Protein AF-A0A2G9QKX5-F1 (afdb_monomer_lite)

Secondary structure (DSSP, 8-state):
-HHHHHHHHHHHHHHHHHHHHHHHHHHHHSS---------EEEEEEE-SBTTSPPEEES--EEETTEEEETTEETT-EEEE-TT-BBP-TTT-GGGGG-EEEEETTEEEEE-TTS--EEEESS--TTS-EEEEEETTEEEEEEE--HHHHHHHHHHHT-SS--EEEE----PPP-EEEHHHHHHHHHT-SS---HHHH--SEEEESS-TTGGGG------

Sequence (220 aa):
METLSKHRTLLIGLAGLGAAVAVTWLFMSKRKKMHVRKVGKISQLFLYPVKSCKGIPLQEAECRDYGLKYGELSDRHWLVVKEDKVHVTARQEPSMVLITVTCDKGYLTLSAPGMDKLDIPLKLPTRNSIFTCKVHGNEVMGRDCGDEASRWITKFLKNVQMYRLVAYPDLSPLLLLSDASLEDLNSKLENKVSIRNFRPNIVVSGCEPFAEMYSDHGGS

pLDDT: mean 86.14, std 14.38, range [32.97, 98.38]

Structure (mmCIF, N/CA/C/O backbone):
data_AF-A0A2G9QKX5-F1
#
_entry.id   AF-A0A2G9QKX5-F1
#
loop_
_atom_site.group_PDB
_atom_site.id
_atom_site.type_symbol
_atom_site.label_atom_id
_atom_site.label_alt_id
_atom_site.label_comp_id
_atom_site.label_asym_id
_atom_site.label_entity_id
_atom_site.label_seq_id
_atom_site.pdbx_PDB_ins_code
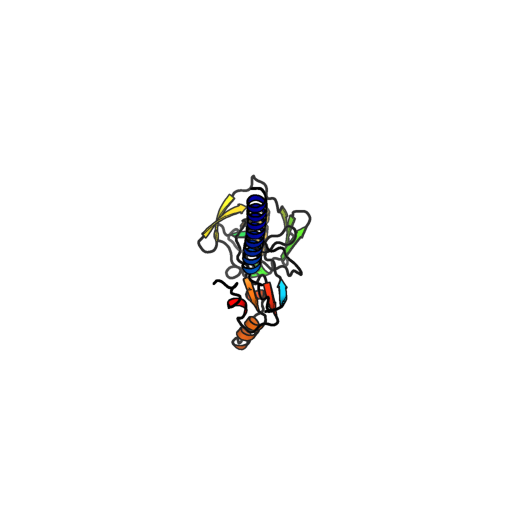_atom_site.Cartn_x
_atom_site.Cartn_y
_atom_site.Cartn_z
_atom_site.occupancy
_atom_site.B_iso_or_equiv
_atom_site.auth_seq_id
_atom_site.auth_comp_id
_atom_site.auth_asym_id
_atom_site.auth_atom_id
_atom_site.pdbx_PDB_model_num
ATOM 1 N N . MET A 1 1 ? -0.974 38.306 -74.904 1.00 54.25 1 MET A N 1
ATOM 2 C CA . MET A 1 1 ? -1.137 38.461 -73.436 1.00 54.25 1 MET A CA 1
ATOM 3 C C . MET A 1 1 ? -1.490 37.156 -72.705 1.00 54.25 1 MET A C 1
ATOM 5 O O . MET A 1 1 ? -1.259 37.091 -71.507 1.00 54.25 1 MET A O 1
ATOM 9 N N . GLU A 1 2 ? -1.967 36.098 -73.377 1.00 55.38 2 GLU A N 1
ATOM 10 C CA . GLU A 1 2 ? -2.344 34.819 -72.732 1.00 55.38 2 GLU A CA 1
ATOM 11 C C . GLU A 1 2 ? -1.178 33.941 -72.235 1.00 55.38 2 GLU A C 1
ATOM 13 O O . GLU A 1 2 ? -1.300 33.265 -71.213 1.00 55.38 2 GLU A O 1
ATOM 18 N N . THR A 1 3 ? -0.035 33.937 -72.923 1.00 55.19 3 THR A N 1
ATOM 19 C CA . THR A 1 3 ? 1.103 33.050 -72.606 1.00 55.19 3 THR A CA 1
ATOM 20 C C . THR A 1 3 ? 1.786 33.406 -71.281 1.00 55.19 3 THR A C 1
ATOM 22 O O . THR A 1 3 ? 2.113 32.523 -70.491 1.00 55.19 3 THR A O 1
ATOM 25 N N . LEU A 1 4 ? 1.905 34.701 -70.973 1.00 54.59 4 LEU A N 1
ATOM 26 C CA . LEU A 1 4 ? 2.433 35.211 -69.699 1.00 54.59 4 LEU A CA 1
ATOM 27 C C . LEU A 1 4 ? 1.533 34.878 -68.496 1.00 54.59 4 LEU A C 1
ATOM 29 O O . LEU A 1 4 ? 2.041 34.668 -67.397 1.00 54.59 4 LEU A O 1
ATOM 33 N N . SER A 1 5 ? 0.212 34.794 -68.690 1.00 56.03 5 SER A N 1
ATOM 34 C CA . SER A 1 5 ? -0.733 34.408 -67.632 1.00 56.03 5 SER A CA 1
ATOM 35 C C . SER A 1 5 ? -0.605 32.922 -67.288 1.00 56.03 5 SER A C 1
ATOM 37 O O . SER A 1 5 ? -0.453 32.582 -66.116 1.00 56.03 5 SER A O 1
ATOM 39 N N . LYS A 1 6 ? -0.536 32.043 -68.299 1.00 56.69 6 LYS A N 1
ATOM 40 C CA . LYS A 1 6 ? -0.369 30.592 -68.102 1.00 56.69 6 LYS A CA 1
ATOM 41 C C . LYS A 1 6 ? 0.943 30.249 -67.387 1.00 56.69 6 LYS A C 1
ATOM 43 O O . LYS A 1 6 ? 0.924 29.439 -66.464 1.00 56.69 6 LYS A O 1
ATOM 48 N N . HIS A 1 7 ? 2.052 30.912 -67.729 1.00 58.72 7 HIS A N 1
ATOM 49 C CA . HIS A 1 7 ? 3.330 30.718 -67.031 1.00 58.72 7 HIS A CA 1
ATOM 50 C C . HIS A 1 7 ? 3.295 31.176 -65.566 1.00 58.72 7 HIS A C 1
ATOM 52 O O . HIS A 1 7 ? 3.850 30.490 -64.712 1.00 58.72 7 HIS A O 1
ATOM 58 N N . ARG A 1 8 ? 2.612 32.285 -65.244 1.00 51.88 8 ARG A N 1
ATOM 59 C CA . ARG A 1 8 ? 2.466 32.753 -63.853 1.00 51.88 8 ARG A CA 1
ATOM 60 C C . ARG A 1 8 ? 1.598 31.809 -63.023 1.00 51.88 8 ARG A C 1
ATOM 62 O O . ARG A 1 8 ? 1.975 31.496 -61.900 1.00 51.88 8 ARG A O 1
ATOM 69 N N . THR A 1 9 ? 0.500 31.296 -63.577 1.00 55.06 9 THR A N 1
ATOM 70 C CA . THR A 1 9 ? -0.352 30.311 -62.889 1.00 55.06 9 THR A CA 1
ATOM 71 C C . THR A 1 9 ? 0.383 28.986 -62.664 1.00 55.06 9 THR A C 1
ATOM 73 O O . THR A 1 9 ? 0.301 28.420 -61.576 1.00 55.06 9 THR A O 1
ATOM 76 N N . LEU A 1 10 ? 1.168 28.526 -63.647 1.00 56.12 10 LEU A N 1
ATOM 77 C CA . LEU A 1 10 ? 2.001 27.325 -63.518 1.00 56.12 10 LEU A CA 1
ATOM 78 C C . LEU A 1 10 ? 3.094 27.498 -62.444 1.00 56.12 10 LEU A C 1
ATOM 80 O O . LEU A 1 10 ? 3.313 26.602 -61.633 1.00 56.12 10 LEU A O 1
ATOM 84 N N . LEU A 1 11 ? 3.742 28.669 -62.403 1.00 56.47 11 LEU A N 1
ATOM 85 C CA . LEU A 1 11 ? 4.767 29.010 -61.408 1.00 56.47 11 LEU A CA 1
ATOM 86 C C . LEU A 1 11 ? 4.197 29.105 -59.985 1.00 56.47 11 LEU A C 1
ATOM 88 O O . LEU A 1 11 ? 4.820 28.608 -59.050 1.00 56.47 11 LEU A O 1
ATOM 92 N N . ILE A 1 12 ? 3.005 29.687 -59.813 1.00 59.19 12 ILE A N 1
ATOM 93 C CA . ILE A 1 12 ? 2.318 29.755 -58.511 1.00 59.19 12 ILE A CA 1
ATOM 94 C C . ILE A 1 12 ? 1.920 28.348 -58.034 1.00 59.19 12 ILE A C 1
ATOM 96 O O . ILE A 1 12 ? 2.108 28.026 -56.861 1.00 59.19 12 ILE A O 1
ATOM 100 N N . GLY A 1 13 ? 1.439 27.486 -58.938 1.00 59.81 13 GLY A N 1
ATOM 101 C CA . GLY A 1 13 ? 1.124 26.088 -58.626 1.00 59.81 13 GLY A CA 1
ATOM 102 C C . GLY A 1 13 ? 2.349 25.281 -58.175 1.00 59.81 13 GLY A C 1
ATOM 103 O O . GLY A 1 13 ? 2.282 24.566 -57.176 1.00 59.81 13 GLY A O 1
ATOM 104 N N . LEU A 1 14 ? 3.490 25.450 -58.854 1.00 61.91 14 LEU A N 1
ATOM 105 C CA . LEU A 1 14 ? 4.762 24.812 -58.487 1.00 61.91 14 LEU A CA 1
ATOM 106 C C . LEU A 1 14 ? 5.310 25.319 -57.143 1.00 61.91 14 LEU A C 1
ATOM 108 O O . LEU A 1 14 ? 5.771 24.517 -56.329 1.00 61.91 14 LEU A O 1
ATOM 112 N N . ALA A 1 15 ? 5.215 26.625 -56.876 1.00 66.56 15 ALA A N 1
ATOM 113 C CA . ALA A 1 15 ? 5.628 27.213 -55.601 1.00 66.56 15 ALA A CA 1
ATOM 114 C C . ALA A 1 15 ? 4.767 26.719 -54.422 1.00 66.56 15 ALA A C 1
ATOM 116 O O . ALA A 1 15 ? 5.302 26.395 -53.360 1.00 66.56 15 ALA A O 1
ATOM 117 N N . GLY A 1 16 ? 3.448 26.594 -54.616 1.00 68.88 16 GLY A N 1
ATOM 118 C CA . GLY A 1 16 ? 2.529 26.042 -53.614 1.00 68.88 16 GLY A CA 1
ATOM 119 C C . GLY A 1 16 ? 2.812 24.572 -53.283 1.00 68.88 16 GLY A C 1
ATOM 120 O O . GLY A 1 16 ? 2.800 24.191 -52.111 1.00 68.88 16 GLY A O 1
ATOM 121 N N . LEU A 1 17 ? 3.148 23.760 -54.292 1.00 72.12 17 LEU A N 1
ATOM 122 C CA . LEU A 1 17 ? 3.523 22.356 -54.097 1.00 72.12 17 LEU A CA 1
ATOM 123 C C . LEU A 1 17 ? 4.843 22.225 -53.320 1.00 72.12 17 LEU A C 1
ATOM 125 O O . LEU A 1 17 ? 4.937 21.428 -52.388 1.00 72.12 17 LEU A O 1
ATOM 129 N N . GLY A 1 18 ? 5.843 23.046 -53.661 1.00 75.56 18 GLY A N 1
ATOM 130 C CA . GLY A 1 18 ? 7.131 23.083 -52.964 1.00 75.56 18 GLY A CA 1
ATOM 131 C C . GLY A 1 18 ? 6.994 23.472 -51.490 1.00 75.56 18 GLY A C 1
ATOM 132 O O . GLY A 1 18 ? 7.591 22.829 -50.627 1.00 75.56 18 GLY A O 1
ATOM 133 N N . ALA A 1 19 ? 6.151 24.463 -51.183 1.00 77.50 19 ALA A N 1
ATOM 134 C CA . ALA A 1 19 ? 5.864 24.869 -49.808 1.00 77.50 19 ALA A CA 1
ATOM 135 C C . ALA A 1 19 ? 5.149 23.762 -49.015 1.00 77.50 19 ALA A C 1
ATOM 137 O O . ALA A 1 19 ? 5.537 23.478 -47.882 1.00 77.50 19 ALA A O 1
ATOM 138 N N . ALA A 1 20 ? 4.158 23.088 -49.608 1.00 79.69 20 ALA A N 1
ATOM 139 C CA . ALA A 1 20 ? 3.470 21.973 -48.962 1.00 79.69 20 ALA A CA 1
ATOM 140 C C . ALA A 1 20 ? 4.431 20.810 -48.667 1.00 79.69 20 ALA A C 1
ATOM 142 O O . ALA A 1 20 ? 4.454 20.303 -47.546 1.00 79.69 20 ALA A O 1
ATOM 143 N N . VAL A 1 21 ? 5.287 20.430 -49.621 1.00 82.31 21 VAL A N 1
ATOM 144 C CA . VAL A 1 21 ? 6.306 19.384 -49.422 1.00 82.31 21 VAL A CA 1
ATOM 145 C C . VAL A 1 21 ? 7.299 19.783 -48.331 1.00 82.31 21 VAL A C 1
ATOM 147 O O . VAL A 1 21 ? 7.589 18.967 -47.460 1.00 82.31 21 VAL A O 1
ATOM 150 N N . ALA A 1 22 ? 7.766 21.034 -48.312 1.00 82.50 22 ALA A N 1
ATOM 151 C CA . ALA A 1 22 ? 8.684 21.528 -47.288 1.00 82.50 22 ALA A CA 1
ATOM 152 C C . ALA A 1 22 ? 8.049 21.535 -45.889 1.00 82.50 22 ALA A C 1
ATOM 154 O O . ALA A 1 22 ? 8.675 21.085 -44.932 1.00 82.50 22 ALA A O 1
ATOM 155 N N . VAL A 1 23 ? 6.794 21.979 -45.760 1.00 81.75 23 VAL A N 1
ATOM 156 C CA . VAL A 1 23 ? 6.050 21.958 -44.490 1.00 81.75 23 VAL A CA 1
ATOM 157 C C . VAL A 1 23 ? 5.816 20.525 -44.023 1.00 81.75 23 VAL A C 1
ATOM 159 O O . VAL A 1 23 ? 6.034 20.233 -42.850 1.00 81.75 23 VAL A O 1
ATOM 162 N N . THR A 1 24 ? 5.441 19.614 -44.925 1.00 76.75 24 THR A N 1
ATOM 163 C CA . THR A 1 24 ? 5.222 18.196 -44.597 1.00 76.75 24 THR A CA 1
ATOM 164 C C . THR A 1 24 ? 6.531 17.519 -44.198 1.00 76.75 24 THR A C 1
ATOM 166 O O . THR A 1 24 ? 6.569 16.805 -43.201 1.00 76.75 24 THR A O 1
ATOM 169 N N . TRP A 1 25 ? 7.628 17.798 -44.909 1.00 78.12 25 TRP A N 1
ATOM 170 C CA . TRP A 1 25 ? 8.966 17.313 -44.571 1.00 78.12 25 TRP A CA 1
ATOM 171 C C . TRP A 1 25 ? 9.449 17.870 -43.233 1.00 78.12 25 TRP A C 1
ATOM 173 O O . TRP A 1 25 ? 9.968 17.105 -42.434 1.00 78.12 25 TRP A O 1
ATOM 183 N N . LEU A 1 26 ? 9.213 19.150 -42.930 1.00 74.88 26 LEU A N 1
ATOM 184 C CA . LEU A 1 26 ? 9.501 19.744 -41.619 1.00 74.88 26 LEU A CA 1
ATOM 185 C C . LEU A 1 26 ? 8.639 19.133 -40.505 1.00 74.88 26 LEU A C 1
ATOM 187 O O . LEU A 1 26 ? 9.139 18.884 -39.411 1.00 74.88 26 LEU A O 1
ATOM 191 N N . PHE A 1 27 ? 7.360 18.850 -40.765 1.00 67.44 27 PHE A N 1
ATOM 192 C CA . PHE A 1 27 ? 6.473 18.177 -39.809 1.00 67.44 27 PHE A CA 1
ATOM 193 C C . PHE A 1 27 ? 6.885 16.720 -39.569 1.00 67.44 27 PHE A C 1
ATOM 195 O O . PHE A 1 27 ? 6.834 16.236 -38.438 1.00 67.44 27 PHE A O 1
ATOM 202 N N . MET A 1 28 ? 7.319 16.018 -40.618 1.00 64.38 28 MET A N 1
ATOM 203 C CA . MET A 1 28 ? 7.801 14.640 -40.539 1.00 64.38 28 MET A CA 1
ATOM 204 C C . MET A 1 28 ? 9.220 14.549 -39.966 1.00 64.38 28 MET A C 1
ATOM 206 O O . MET A 1 28 ? 9.504 13.598 -39.247 1.00 64.38 28 MET A O 1
ATOM 210 N N . SER A 1 29 ? 10.093 15.530 -40.212 1.00 58.69 29 SER A N 1
ATOM 211 C CA . SER A 1 29 ? 11.465 15.571 -39.684 1.00 58.69 29 SER A CA 1
ATOM 212 C C . SER A 1 29 ? 11.516 16.030 -38.227 1.00 58.69 29 SER A C 1
ATOM 214 O O . SER A 1 29 ? 12.366 15.565 -37.470 1.00 58.69 29 SER A O 1
ATOM 216 N N . LYS A 1 30 ? 10.549 16.852 -37.789 1.00 57.66 30 LYS A N 1
ATOM 217 C CA . LYS A 1 30 ? 10.325 17.156 -36.366 1.00 57.66 30 LYS A CA 1
ATOM 218 C C . LYS A 1 30 ? 9.761 15.982 -35.569 1.00 57.66 30 LYS A C 1
ATOM 220 O O . LYS A 1 30 ? 9.856 15.998 -34.343 1.00 57.66 30 LYS A O 1
ATOM 225 N N . ARG A 1 31 ? 9.235 14.934 -36.214 1.00 56.03 31 ARG A N 1
ATOM 226 C CA . ARG A 1 31 ? 9.005 13.652 -35.535 1.00 56.03 31 ARG A CA 1
ATOM 227 C C . ARG A 1 31 ? 10.358 12.964 -35.356 1.00 56.03 31 ARG A C 1
ATOM 229 O O . ARG A 1 31 ? 10.710 12.073 -36.126 1.00 56.03 31 ARG A O 1
ATOM 236 N N . LYS A 1 32 ? 11.123 13.391 -34.337 1.00 55.94 32 LYS A N 1
ATOM 237 C CA . LYS A 1 32 ? 12.286 12.653 -33.814 1.00 55.94 32 LYS A CA 1
ATOM 238 C C . LYS A 1 32 ? 11.868 11.182 -33.736 1.00 55.94 32 LYS A C 1
ATOM 240 O O . LYS A 1 32 ? 10.970 10.840 -32.966 1.00 55.94 32 LYS A O 1
ATOM 245 N N . LYS A 1 33 ? 12.478 10.314 -34.551 1.00 53.38 33 LYS A N 1
ATOM 246 C CA . LYS A 1 33 ? 12.351 8.865 -34.372 1.00 53.38 33 LYS A CA 1
ATOM 247 C C . LYS A 1 33 ? 12.886 8.570 -32.979 1.00 53.38 33 LYS A C 1
ATOM 249 O O . LYS A 1 33 ? 14.102 8.585 -32.780 1.00 53.38 33 LYS A O 1
ATOM 254 N N . MET A 1 34 ? 11.981 8.357 -32.026 1.00 59.62 34 MET A N 1
ATOM 255 C CA . MET A 1 34 ? 12.359 7.884 -30.705 1.00 59.62 34 MET A CA 1
ATOM 256 C C . MET A 1 34 ? 13.050 6.543 -30.913 1.00 59.62 34 MET A C 1
ATOM 258 O O . MET A 1 34 ? 12.424 5.567 -31.325 1.00 59.62 34 MET A O 1
ATOM 262 N N . HIS A 1 35 ? 14.367 6.522 -30.729 1.00 66.00 35 HIS A N 1
ATOM 263 C CA . HIS A 1 35 ? 15.126 5.286 -30.747 1.00 66.00 35 HIS A CA 1
ATOM 264 C C . HIS A 1 35 ? 14.790 4.550 -29.456 1.00 66.00 35 HIS A C 1
ATOM 266 O O . HIS A 1 35 ? 15.340 4.841 -28.398 1.00 66.00 35 HIS A O 1
ATOM 272 N N . VAL A 1 36 ? 13.828 3.634 -29.537 1.00 78.50 36 VAL A N 1
ATOM 273 C CA . VAL A 1 36 ? 13.441 2.804 -28.400 1.00 78.50 36 VAL A CA 1
ATOM 274 C C . VAL A 1 36 ? 14.485 1.705 -28.254 1.00 78.50 36 VAL A C 1
ATOM 276 O O . VAL A 1 36 ? 14.556 0.784 -29.067 1.00 78.50 36 VAL A O 1
ATOM 279 N N . ARG A 1 37 ? 15.314 1.804 -27.216 1.00 83.38 37 ARG A N 1
ATOM 280 C CA . ARG A 1 37 ? 16.195 0.719 -26.785 1.00 83.38 37 ARG A CA 1
ATOM 281 C C . ARG A 1 37 ? 15.492 -0.048 -25.676 1.00 83.38 37 ARG A C 1
ATOM 283 O O . ARG A 1 37 ? 15.022 0.547 -24.712 1.00 83.38 37 ARG A O 1
ATOM 290 N N . LYS A 1 38 ? 15.433 -1.375 -25.786 1.00 84.00 38 LYS A N 1
ATOM 291 C CA . LYS A 1 38 ? 14.973 -2.213 -24.676 1.00 84.00 38 LYS A CA 1
ATOM 292 C C . LYS A 1 38 ? 15.985 -2.106 -23.530 1.00 84.00 38 LYS A C 1
ATOM 294 O O . LYS A 1 38 ? 17.139 -2.481 -23.713 1.00 84.00 38 LYS A O 1
ATOM 299 N N . VAL A 1 39 ? 15.538 -1.596 -22.383 1.00 86.19 39 VAL A N 1
ATOM 300 C CA . VAL A 1 39 ? 16.371 -1.389 -21.180 1.00 86.19 39 VAL A CA 1
ATOM 301 C C . VAL A 1 39 ? 16.078 -2.381 -20.053 1.00 86.19 39 VAL A C 1
ATOM 303 O O . VAL A 1 39 ? 16.804 -2.408 -19.074 1.00 86.19 39 VAL A O 1
ATOM 306 N N . GLY A 1 40 ? 15.039 -3.207 -20.189 1.00 89.00 40 GLY A N 1
ATOM 307 C CA . GLY A 1 40 ? 14.674 -4.220 -19.203 1.00 89.00 40 GLY A CA 1
ATOM 308 C C . GLY A 1 40 ? 13.317 -4.852 -19.506 1.00 89.00 40 GLY A C 1
ATOM 309 O O . GLY A 1 40 ? 12.735 -4.642 -20.578 1.00 89.00 40 GLY A O 1
ATOM 310 N N . LYS A 1 41 ? 12.811 -5.644 -18.563 1.00 92.44 41 LYS A N 1
ATOM 311 C CA . LYS A 1 41 ? 11.459 -6.216 -18.572 1.00 92.44 41 LYS A CA 1
ATOM 312 C C . LYS A 1 41 ? 10.868 -6.131 -17.169 1.00 92.44 41 LYS A C 1
ATOM 314 O O . LYS A 1 41 ? 11.538 -6.507 -16.212 1.00 92.44 41 LYS A O 1
ATOM 319 N N . ILE A 1 42 ? 9.610 -5.704 -17.057 1.00 94.38 42 ILE A N 1
ATOM 320 C CA . ILE A 1 42 ? 8.867 -5.765 -15.791 1.00 94.38 42 ILE A CA 1
ATOM 321 C C . ILE A 1 42 ? 8.834 -7.224 -15.312 1.00 94.38 42 ILE A C 1
ATOM 323 O O . ILE A 1 42 ? 8.362 -8.103 -16.037 1.00 94.38 42 ILE A O 1
ATOM 327 N N . SER A 1 43 ? 9.374 -7.476 -14.121 1.00 94.69 43 SER A N 1
ATOM 328 C CA . SER A 1 43 ? 9.385 -8.788 -13.472 1.00 94.69 43 SER A CA 1
ATOM 329 C C . SER A 1 43 ? 8.263 -8.923 -12.448 1.00 94.69 43 SER A C 1
ATOM 331 O O . SER A 1 43 ? 7.678 -9.998 -12.335 1.00 94.69 43 SER A O 1
ATOM 333 N N . GLN A 1 44 ? 7.930 -7.850 -11.721 1.00 96.50 44 GLN A N 1
ATOM 334 C CA . GLN A 1 44 ? 6.872 -7.856 -10.706 1.00 96.50 44 GLN A CA 1
ATOM 335 C C . GLN A 1 44 ? 6.139 -6.512 -10.662 1.00 96.50 44 GLN A C 1
ATOM 337 O O . GLN A 1 44 ? 6.735 -5.455 -10.878 1.00 96.50 44 GLN A O 1
ATOM 342 N N . LEU A 1 45 ? 4.848 -6.560 -10.332 1.00 96.69 45 LEU A N 1
ATOM 343 C CA . LEU A 1 45 ? 4.018 -5.390 -10.061 1.00 96.69 45 LEU A CA 1
ATOM 344 C C . LEU A 1 45 ? 3.371 -5.525 -8.687 1.00 96.69 45 LEU A C 1
ATOM 346 O O . LEU A 1 45 ? 2.911 -6.607 -8.313 1.00 96.69 45 LEU A O 1
ATOM 350 N N . PHE A 1 46 ? 3.303 -4.419 -7.952 1.00 96.81 46 PHE A N 1
ATOM 351 C CA . PHE A 1 46 ? 2.651 -4.368 -6.651 1.00 96.81 46 PHE A CA 1
ATOM 352 C C . PHE A 1 46 ? 1.759 -3.140 -6.502 1.00 96.81 46 PHE A C 1
ATOM 354 O O . PHE A 1 46 ? 2.142 -2.011 -6.822 1.00 96.81 46 PHE A O 1
ATOM 361 N N . LEU A 1 47 ? 0.591 -3.375 -5.913 1.00 95.62 47 LEU A N 1
ATOM 362 C CA . LEU A 1 47 ? -0.327 -2.338 -5.463 1.00 95.62 47 LEU A CA 1
ATOM 363 C C . LEU A 1 47 ? -0.389 -2.322 -3.938 1.00 95.62 47 LEU A C 1
ATOM 365 O O . LEU A 1 47 ? -0.463 -3.372 -3.298 1.00 95.62 47 LEU A O 1
ATOM 369 N N . TYR A 1 48 ? -0.410 -1.134 -3.345 1.00 95.12 48 TYR A N 1
ATOM 370 C CA . TYR A 1 48 ? -0.515 -0.945 -1.903 1.00 95.12 48 TYR A CA 1
ATOM 371 C C . TYR A 1 48 ? -1.693 -0.031 -1.579 1.00 95.12 48 TYR A C 1
ATOM 373 O O . TYR A 1 48 ? -1.466 1.134 -1.255 1.00 95.12 48 TYR A O 1
ATOM 381 N N . PRO A 1 49 ? -2.941 -0.531 -1.630 1.00 94.75 49 PRO A N 1
ATOM 382 C CA . PRO A 1 49 ? -4.123 0.296 -1.404 1.00 94.75 49 PRO A CA 1
ATOM 383 C C . PRO A 1 49 ? -4.044 1.060 -0.076 1.00 94.75 49 PRO A C 1
ATOM 385 O O . PRO A 1 49 ? -4.145 2.284 -0.039 1.00 94.75 49 PRO A O 1
ATOM 388 N N . VAL A 1 50 ? -3.772 0.347 1.018 1.00 95.00 50 VAL A N 1
ATOM 389 C CA . VAL A 1 50 ? -3.602 0.949 2.343 1.00 95.00 50 VAL A CA 1
ATOM 390 C C . VAL A 1 50 ? -2.115 1.179 2.610 1.00 95.00 50 VAL A C 1
ATOM 392 O O . VAL A 1 50 ? -1.303 0.244 2.555 1.00 95.00 50 VAL A O 1
ATOM 395 N N . LYS A 1 51 ? -1.738 2.426 2.913 1.00 91.88 51 LYS A N 1
ATOM 396 C CA . LYS A 1 51 ? -0.358 2.800 3.242 1.00 91.88 51 LYS A CA 1
ATOM 397 C C . LYS A 1 51 ? 0.150 1.939 4.400 1.00 91.88 51 LYS A C 1
ATOM 399 O O . LYS A 1 51 ? -0.547 1.718 5.383 1.00 91.88 51 LYS A O 1
ATOM 404 N N . SER A 1 52 ? 1.379 1.443 4.260 1.00 91.81 52 SER A N 1
ATOM 405 C CA . SER A 1 52 ? 2.051 0.570 5.238 1.00 91.81 52 SER A CA 1
ATOM 406 C C . SER A 1 52 ? 1.460 -0.836 5.445 1.00 91.81 52 SER A C 1
ATOM 408 O O . SER A 1 52 ? 2.093 -1.634 6.130 1.00 91.81 52 SER A O 1
ATOM 410 N N . CYS A 1 53 ? 0.367 -1.210 4.770 1.00 95.06 53 CYS A N 1
ATOM 411 C CA . CYS A 1 53 ? -0.169 -2.581 4.789 1.00 95.06 53 CYS A CA 1
ATOM 412 C C . CYS A 1 53 ? 0.461 -3.489 3.721 1.00 95.06 53 CYS A C 1
ATOM 414 O O . CYS A 1 53 ? 1.318 -3.049 2.946 1.00 95.06 53 CYS A O 1
ATOM 416 N N . LYS A 1 54 ? 0.078 -4.770 3.666 1.00 96.25 54 LYS A N 1
ATOM 417 C CA . LYS A 1 54 ? 0.633 -5.739 2.707 1.00 96.25 54 LYS A CA 1
ATOM 418 C C . LYS A 1 54 ? 0.368 -5.322 1.255 1.00 96.25 54 LYS A C 1
ATOM 420 O O . LYS A 1 54 ? -0.710 -4.837 0.930 1.00 96.25 54 LYS A O 1
ATOM 425 N N . GLY A 1 55 ? 1.357 -5.533 0.387 1.00 95.50 55 GLY A N 1
ATOM 426 C CA . GLY A 1 55 ? 1.200 -5.330 -1.055 1.00 95.50 55 GLY A CA 1
ATOM 427 C C . GLY A 1 55 ? 0.446 -6.469 -1.728 1.00 95.50 55 GLY A C 1
ATOM 428 O O . GLY A 1 55 ? 0.590 -7.630 -1.33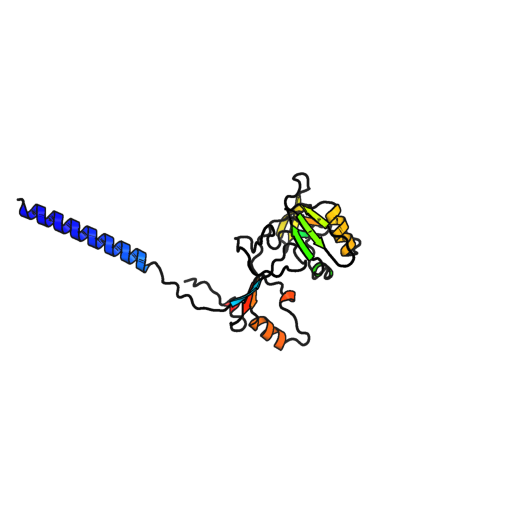5 1.00 95.50 55 GLY A O 1
ATOM 429 N N . ILE A 1 56 ? -0.312 -6.125 -2.763 1.00 96.50 56 ILE A N 1
ATOM 430 C CA . ILE A 1 56 ? -1.011 -7.053 -3.646 1.00 96.50 56 ILE A CA 1
ATOM 431 C C . ILE A 1 56 ? -0.123 -7.265 -4.878 1.00 96.50 56 ILE A C 1
ATOM 433 O O . ILE A 1 56 ? 0.136 -6.290 -5.584 1.00 96.50 56 ILE A O 1
ATOM 437 N N . PRO A 1 57 ? 0.379 -8.486 -5.137 1.00 96.62 57 PRO A N 1
ATOM 438 C CA . PRO A 1 57 ? 1.086 -8.776 -6.377 1.00 96.62 57 PRO A CA 1
ATOM 439 C C . PRO A 1 57 ? 0.104 -8.749 -7.554 1.00 96.62 57 PRO A C 1
ATOM 441 O O . PRO A 1 57 ? -0.975 -9.335 -7.470 1.00 96.62 57 PRO A O 1
ATOM 444 N N . LEU A 1 58 ? 0.489 -8.093 -8.644 1.00 96.56 58 LEU A N 1
ATOM 445 C CA . LEU A 1 58 ? -0.323 -7.938 -9.848 1.00 96.56 58 LEU A CA 1
ATOM 446 C C . LEU A 1 58 ? 0.399 -8.490 -11.082 1.00 96.56 58 LEU A C 1
ATOM 448 O O . LEU A 1 58 ? 1.626 -8.558 -11.119 1.00 96.56 58 LEU A O 1
ATOM 452 N N . GLN A 1 59 ? -0.381 -8.866 -12.096 1.00 95.88 59 GLN A N 1
ATOM 453 C CA . GLN A 1 59 ? 0.125 -9.187 -13.439 1.00 95.88 59 GLN A CA 1
ATOM 454 C C . GLN A 1 59 ? 0.015 -7.989 -14.389 1.00 95.88 59 GLN A C 1
ATOM 456 O O . GLN A 1 59 ? 0.798 -7.856 -15.324 1.00 95.88 59 GLN A O 1
ATOM 461 N N . GLU A 1 60 ? -0.930 -7.094 -14.115 1.00 95.88 60 GLU A N 1
ATOM 462 C CA . GLU A 1 60 ? -1.193 -5.884 -14.882 1.00 95.88 60 GLU A CA 1
ATOM 463 C C . GLU A 1 60 ? -1.731 -4.788 -13.959 1.00 95.88 60 GLU A C 1
ATOM 465 O O . GLU A 1 60 ? -2.275 -5.069 -12.890 1.00 95.88 60 GLU A O 1
ATOM 470 N N . ALA A 1 61 ? -1.561 -3.533 -14.364 1.00 95.81 61 ALA A N 1
ATOM 471 C CA . ALA A 1 61 ? -2.118 -2.373 -13.685 1.00 95.81 61 ALA A CA 1
ATOM 472 C C . ALA A 1 61 ? -2.258 -1.217 -14.680 1.00 95.81 61 ALA A C 1
ATOM 474 O O . ALA A 1 61 ? -1.447 -1.062 -15.595 1.00 95.81 61 ALA A O 1
ATOM 475 N N . GLU A 1 62 ? -3.258 -0.372 -14.471 1.00 95.00 62 GLU A N 1
ATOM 476 C CA . GLU A 1 62 ? -3.378 0.903 -15.159 1.00 95.00 62 GLU A CA 1
ATOM 477 C C . GLU A 1 62 ? -2.440 1.923 -14.509 1.00 95.00 62 GLU A C 1
ATOM 479 O O . GLU A 1 62 ? -2.475 2.131 -13.295 1.00 95.00 62 GLU A O 1
ATOM 484 N N . CYS A 1 63 ? -1.627 2.602 -15.315 1.00 92.44 63 CYS A N 1
ATOM 485 C CA . CYS A 1 63 ? -0.843 3.741 -14.855 1.00 92.44 63 CYS A CA 1
ATOM 486 C C . CYS A 1 63 ? -1.686 5.014 -14.988 1.00 92.44 63 CYS A C 1
ATOM 488 O O . CYS A 1 63 ? -2.089 5.381 -16.093 1.00 92.44 63 CYS A O 1
ATOM 490 N N . ARG A 1 64 ? -1.976 5.675 -13.867 1.00 89.94 64 ARG A N 1
ATOM 491 C CA . ARG A 1 64 ? -2.695 6.954 -13.809 1.00 89.94 64 ARG A CA 1
ATOM 492 C C . ARG A 1 64 ? -1.771 8.035 -13.243 1.00 89.94 64 ARG A C 1
ATOM 494 O O . ARG A 1 64 ? -0.748 7.722 -12.638 1.00 89.94 64 ARG A O 1
ATOM 501 N N . ASP A 1 65 ? -2.161 9.299 -13.382 1.00 85.56 65 ASP A N 1
ATOM 502 C CA . ASP A 1 65 ? -1.369 10.444 -12.893 1.00 85.56 65 ASP A CA 1
ATOM 503 C C . ASP A 1 65 ? -1.154 10.422 -11.367 1.00 85.56 65 ASP A C 1
ATOM 505 O O . ASP A 1 65 ? -0.214 11.013 -10.848 1.00 85.56 65 ASP A O 1
ATOM 509 N N . TYR A 1 66 ? -2.020 9.706 -10.647 1.00 81.94 66 TYR A N 1
ATOM 510 C CA . TYR A 1 66 ? -1.991 9.522 -9.194 1.00 81.94 66 TYR A CA 1
ATOM 511 C C . TYR A 1 66 ? -1.459 8.143 -8.756 1.00 81.94 66 TYR A C 1
ATOM 513 O O . TYR A 1 66 ? -1.623 7.758 -7.601 1.00 81.94 66 TYR A O 1
ATOM 521 N N . GLY A 1 67 ? -0.825 7.387 -9.660 1.00 90.00 67 GLY A N 1
ATOM 522 C CA . GLY A 1 67 ? -0.198 6.096 -9.366 1.00 90.00 67 GLY A CA 1
ATOM 523 C C . GLY A 1 67 ? -0.875 4.906 -10.048 1.00 90.00 67 GLY A C 1
ATOM 524 O O . GLY A 1 67 ? -1.642 5.056 -11.003 1.00 90.00 67 GLY A O 1
ATOM 525 N N . LEU A 1 68 ? -0.560 3.693 -9.579 1.00 93.38 68 LEU A N 1
ATOM 526 C CA . LEU A 1 68 ? -1.150 2.474 -10.133 1.00 93.38 68 LEU A CA 1
ATOM 527 C C . LEU A 1 68 ? -2.613 2.325 -9.714 1.00 93.38 68 LEU A C 1
ATOM 529 O O . LEU A 1 68 ? -2.998 2.618 -8.580 1.00 93.38 68 LEU A O 1
ATOM 533 N N . LYS A 1 69 ? -3.411 1.787 -10.628 1.00 93.81 69 LYS A N 1
ATOM 534 C CA . LYS A 1 69 ? -4.789 1.383 -10.390 1.00 93.81 69 LYS A CA 1
ATOM 535 C C . LYS A 1 69 ? -5.010 -0.033 -10.915 1.00 93.81 69 LYS A C 1
ATOM 537 O O . LYS A 1 69 ? -4.520 -0.389 -11.982 1.00 93.81 69 LYS A O 1
ATOM 542 N N . TYR A 1 70 ? -5.762 -0.836 -10.174 1.00 95.12 70 TYR A N 1
ATOM 543 C CA . TYR A 1 70 ? -6.184 -2.169 -10.596 1.00 95.12 70 TYR A CA 1
ATOM 544 C C . TYR A 1 70 ? -7.626 -2.413 -10.154 1.00 95.12 70 TYR A C 1
ATOM 546 O O . TYR A 1 70 ? -7.927 -2.424 -8.957 1.00 95.12 70 TYR A O 1
ATOM 554 N N . GLY A 1 71 ? -8.529 -2.567 -11.125 1.00 93.69 71 GLY A N 1
ATOM 555 C CA . GLY A 1 71 ? -9.966 -2.625 -10.862 1.00 93.69 71 GLY A CA 1
ATOM 556 C C . GLY A 1 71 ? -10.453 -1.359 -10.151 1.00 93.69 71 GLY A C 1
ATOM 557 O O . GLY A 1 71 ? -10.289 -0.246 -10.651 1.00 93.69 71 GLY A O 1
ATOM 558 N N . GLU A 1 72 ? -11.037 -1.521 -8.965 1.00 93.69 72 GLU A N 1
ATOM 559 C CA . GLU A 1 72 ? -11.517 -0.405 -8.139 1.00 93.69 72 GLU A CA 1
ATOM 560 C C . GLU A 1 72 ? -10.485 0.083 -7.102 1.00 93.69 72 GLU A C 1
ATOM 562 O O . GLU A 1 72 ? -10.746 1.041 -6.374 1.00 93.69 72 GLU A O 1
ATOM 567 N N . LEU A 1 73 ? -9.307 -0.547 -7.030 1.00 94.06 73 LEU A N 1
ATOM 568 C CA . LEU A 1 73 ? -8.254 -0.183 -6.085 1.00 94.06 73 LEU A CA 1
ATOM 569 C C . LEU A 1 73 ? -7.237 0.764 -6.721 1.00 94.06 73 LEU A C 1
ATOM 571 O O . LEU A 1 73 ? -6.682 0.481 -7.782 1.00 94.06 73 LEU A O 1
ATOM 575 N N . SER A 1 74 ? -6.939 1.846 -6.008 1.00 93.31 74 SER A N 1
ATOM 576 C CA . SER A 1 74 ? -5.865 2.786 -6.332 1.00 93.31 74 SER A CA 1
ATOM 577 C C . SER A 1 74 ? -4.745 2.685 -5.303 1.00 93.31 74 SER A C 1
ATOM 579 O O . SER A 1 74 ? -4.978 2.384 -4.128 1.00 93.31 74 SER A O 1
ATOM 581 N N . ASP A 1 75 ? -3.520 2.934 -5.744 1.00 93.12 75 ASP A N 1
ATOM 582 C CA . ASP A 1 75 ? -2.335 2.854 -4.903 1.00 93.12 75 ASP A CA 1
ATOM 583 C C . ASP A 1 75 ? -2.333 3.935 -3.807 1.00 93.12 75 ASP A C 1
ATOM 585 O O . ASP A 1 75 ? -2.612 5.100 -4.070 1.00 93.12 75 ASP A O 1
ATOM 589 N N . ARG A 1 76 ? -2.036 3.536 -2.564 1.00 92.62 76 ARG A N 1
ATOM 590 C CA . ARG A 1 76 ? -2.021 4.364 -1.338 1.00 92.62 76 ARG A CA 1
ATOM 591 C C . ARG A 1 76 ? -3.229 5.298 -1.160 1.00 92.62 76 ARG A C 1
ATOM 593 O O . ARG A 1 76 ? -3.096 6.376 -0.597 1.00 92.62 76 ARG A O 1
ATOM 600 N N . HIS A 1 77 ? -4.417 4.856 -1.566 1.00 92.88 77 HIS A N 1
ATOM 601 C CA . HIS A 1 77 ? -5.660 5.617 -1.407 1.00 92.88 77 HIS A CA 1
ATOM 602 C C . HIS A 1 77 ? -6.236 5.591 0.028 1.00 92.88 77 HIS A C 1
ATOM 604 O O . HIS A 1 77 ? -7.182 6.308 0.355 1.00 92.88 77 HIS A O 1
ATOM 610 N N . TRP A 1 78 ? -5.680 4.759 0.912 1.00 94.00 78 TRP A N 1
ATOM 611 C CA . TRP A 1 78 ? -6.104 4.659 2.309 1.00 94.00 78 TRP A CA 1
ATOM 612 C C . TRP A 1 78 ? -4.924 4.815 3.270 1.00 94.00 78 TRP A C 1
ATOM 614 O O . TRP A 1 78 ? -3.811 4.356 2.999 1.00 94.00 78 TRP A O 1
ATOM 624 N N . LEU A 1 79 ? -5.179 5.424 4.426 1.00 93.56 79 LEU A N 1
ATOM 625 C CA . LEU A 1 79 ? -4.187 5.739 5.453 1.00 93.56 79 LEU A CA 1
ATOM 626 C C . LEU A 1 79 ? -4.683 5.319 6.827 1.00 93.56 79 LEU A C 1
ATOM 628 O O . LEU A 1 79 ? -5.830 5.579 7.177 1.00 93.56 79 LEU A O 1
ATOM 632 N N . VAL A 1 80 ? -3.793 4.753 7.634 1.00 94.94 80 VAL A N 1
ATOM 633 C CA . VAL A 1 80 ? -4.032 4.608 9.071 1.00 94.94 80 VAL A CA 1
ATOM 634 C C . VAL A 1 80 ? -3.409 5.800 9.788 1.00 94.94 80 VAL A C 1
ATOM 636 O O . VAL A 1 80 ? -2.246 6.125 9.547 1.00 94.94 80 VAL A O 1
ATOM 639 N N . VAL A 1 81 ? -4.173 6.449 10.661 1.00 94.94 81 VAL A N 1
ATOM 640 C CA . VAL A 1 81 ? -3.736 7.601 11.460 1.00 94.94 81 VAL A CA 1
ATOM 641 C C . VAL A 1 81 ? -4.022 7.376 12.941 1.00 94.94 81 VAL A C 1
ATOM 643 O O . VAL A 1 81 ? -4.933 6.624 13.294 1.00 94.94 81 VAL A O 1
ATOM 646 N N . LYS A 1 82 ? -3.251 8.034 13.806 1.00 92.75 82 LYS A N 1
ATOM 647 C CA . LYS A 1 82 ? -3.489 8.073 15.258 1.00 92.75 82 LYS A CA 1
ATOM 648 C C . LYS A 1 82 ? -4.487 9.173 15.631 1.00 92.75 82 LYS A C 1
ATOM 650 O O . LYS A 1 82 ? -4.982 9.911 14.774 1.00 92.75 82 LYS A O 1
ATOM 655 N N . GLU A 1 83 ? -4.756 9.311 16.926 1.00 87.19 83 GLU A N 1
ATOM 656 C CA . GLU A 1 83 ? -5.577 10.388 17.497 1.00 87.19 83 GLU A CA 1
ATOM 657 C C . GLU A 1 83 ? -5.038 11.789 17.172 1.00 87.19 83 GLU A C 1
ATOM 659 O O . GLU A 1 83 ? -5.819 12.677 16.831 1.00 87.19 83 GLU A O 1
ATOM 664 N N . ASP A 1 84 ? -3.712 11.954 17.158 1.00 88.31 84 ASP A N 1
ATOM 665 C CA . ASP A 1 84 ? -3.014 13.191 16.766 1.00 88.31 84 ASP A CA 1
ATOM 666 C C . ASP A 1 84 ? -3.062 13.490 15.251 1.00 88.31 84 ASP A C 1
ATOM 668 O O . ASP A 1 84 ? -2.480 14.469 14.780 1.00 88.31 84 ASP A O 1
ATOM 672 N N . LYS A 1 85 ? -3.763 12.646 14.481 1.00 90.12 85 LYS A N 1
ATOM 673 C CA . LYS A 1 85 ? -3.936 12.721 13.024 1.00 90.12 85 LYS A CA 1
ATOM 674 C C . LYS A 1 85 ? -2.644 12.556 12.222 1.00 90.12 85 LYS A C 1
ATOM 676 O O . LYS A 1 85 ? -2.620 12.833 11.020 1.00 90.12 85 LYS A O 1
ATOM 681 N N . VAL A 1 86 ? -1.576 12.058 12.836 1.00 91.62 86 VAL A N 1
ATOM 682 C CA . VAL A 1 86 ? -0.342 11.694 12.139 1.00 91.62 86 VAL A CA 1
ATOM 683 C C . VAL A 1 86 ? -0.477 10.285 11.572 1.00 91.62 86 VAL A C 1
ATOM 685 O O . VAL A 1 86 ? -1.017 9.377 12.212 1.00 91.62 86 VAL A O 1
ATOM 688 N N . HIS A 1 87 ? 0.005 10.098 10.342 1.00 91.44 87 HIS A N 1
ATOM 689 C CA . HIS A 1 87 ? 0.018 8.780 9.722 1.00 91.44 87 HIS A CA 1
ATOM 690 C C . HIS A 1 87 ? 0.866 7.772 10.501 1.00 91.44 87 HIS A C 1
ATOM 692 O O . HIS A 1 87 ? 1.932 8.089 11.032 1.00 91.44 87 HIS A O 1
ATOM 698 N N . VAL A 1 88 ? 0.406 6.526 10.499 1.00 92.38 88 VAL A N 1
ATOM 699 C CA . VAL A 1 88 ? 1.136 5.391 11.050 1.00 92.38 88 VAL A CA 1
ATOM 700 C C . VAL A 1 88 ? 1.968 4.761 9.947 1.00 92.38 88 VAL A C 1
ATOM 702 O O . VAL A 1 88 ? 1.490 4.524 8.836 1.00 92.38 88 VAL A O 1
ATOM 705 N N . THR A 1 89 ? 3.228 4.483 10.255 1.00 91.19 89 THR A N 1
ATOM 706 C CA . THR A 1 89 ? 4.123 3.759 9.351 1.00 91.19 89 THR A CA 1
ATOM 707 C C . THR A 1 89 ? 4.361 2.337 9.838 1.00 91.19 89 THR A C 1
ATOM 709 O O . THR A 1 89 ? 4.384 2.082 11.039 1.00 91.19 89 THR A O 1
ATOM 712 N N . ALA A 1 90 ? 4.689 1.430 8.916 1.00 90.44 90 ALA A N 1
ATOM 713 C CA . ALA A 1 90 ? 5.139 0.077 9.260 1.00 90.44 90 ALA A CA 1
ATOM 714 C C . ALA A 1 90 ? 6.428 0.051 10.114 1.00 90.44 90 ALA A C 1
ATOM 716 O O . ALA A 1 90 ? 6.772 -0.983 10.667 1.00 90.44 90 ALA A O 1
ATOM 717 N N . ARG A 1 91 ? 7.160 1.171 10.234 1.00 88.12 91 ARG A N 1
ATOM 718 C CA . ARG A 1 91 ? 8.290 1.294 11.175 1.00 88.12 91 ARG A CA 1
ATOM 719 C C . ARG A 1 91 ? 7.816 1.464 12.618 1.00 88.12 91 ARG A C 1
ATOM 721 O O . ARG A 1 91 ? 8.488 1.005 13.528 1.00 88.12 91 ARG A O 1
ATOM 728 N N . GLN A 1 92 ? 6.684 2.138 12.808 1.00 89.62 92 GLN A N 1
ATOM 729 C CA . GLN A 1 92 ? 6.060 2.326 14.118 1.00 89.62 92 GLN A CA 1
ATOM 730 C C . GLN A 1 92 ? 5.233 1.100 14.511 1.00 89.62 92 GLN A C 1
ATOM 732 O O . GLN A 1 92 ? 5.310 0.667 15.651 1.00 89.62 92 GLN A O 1
ATOM 737 N N . GLU A 1 93 ? 4.475 0.540 13.564 1.00 93.81 93 GLU A N 1
ATOM 738 C CA . GLU A 1 93 ? 3.611 -0.628 13.768 1.00 93.81 93 GLU A CA 1
ATOM 739 C C . GLU A 1 93 ? 3.901 -1.702 12.698 1.00 93.81 93 GLU A C 1
ATOM 741 O O . GLU A 1 93 ? 3.212 -1.780 11.675 1.00 93.81 93 GLU A O 1
ATOM 746 N N . PRO A 1 94 ? 4.939 -2.545 12.885 1.00 93.50 94 PRO A N 1
ATOM 747 C CA . PRO A 1 94 ? 5.355 -3.539 11.889 1.00 93.50 94 PRO A CA 1
ATOM 748 C C . PRO A 1 94 ? 4.274 -4.554 11.521 1.00 93.50 94 PRO A C 1
ATOM 750 O O . PRO A 1 94 ? 4.230 -5.024 10.386 1.00 93.50 94 PRO A O 1
ATOM 753 N N . SER A 1 95 ? 3.368 -4.867 12.448 1.00 95.25 95 SER A N 1
ATOM 754 C CA . SER A 1 95 ? 2.257 -5.802 12.241 1.00 95.25 95 SER A CA 1
ATOM 755 C C . SER A 1 95 ? 1.298 -5.359 11.130 1.00 95.25 95 SER A C 1
ATOM 757 O O . SER A 1 95 ? 0.640 -6.214 10.536 1.00 95.25 95 SER A O 1
ATOM 759 N N . MET A 1 96 ? 1.269 -4.071 10.757 1.00 95.94 96 MET A N 1
ATOM 760 C CA . MET A 1 96 ? 0.466 -3.568 9.634 1.00 95.94 96 MET A CA 1
ATOM 761 C C . MET A 1 96 ? 0.736 -4.319 8.325 1.00 95.94 96 MET A C 1
ATOM 763 O O . MET A 1 96 ? -0.182 -4.525 7.533 1.00 95.94 96 MET A O 1
ATOM 767 N N . VAL A 1 97 ? 1.964 -4.804 8.096 1.00 95.75 97 VAL A N 1
ATOM 768 C CA . VAL A 1 97 ? 2.314 -5.550 6.871 1.00 95.75 97 VAL A CA 1
ATOM 769 C C . VAL A 1 97 ? 1.638 -6.924 6.777 1.00 95.75 97 VAL A C 1
ATOM 771 O O . VAL A 1 97 ? 1.710 -7.571 5.731 1.00 95.75 97 VAL A O 1
ATOM 774 N N . LEU A 1 98 ? 0.981 -7.376 7.847 1.00 96.88 98 LEU A N 1
ATOM 775 C CA . LEU A 1 98 ? 0.166 -8.590 7.874 1.00 96.88 98 LEU A CA 1
ATOM 776 C C . LEU A 1 98 ? -1.279 -8.332 7.428 1.00 96.88 98 LEU A C 1
ATOM 778 O O . LEU A 1 98 ? -1.970 -9.285 7.067 1.00 96.88 98 LEU A O 1
ATOM 782 N N . ILE A 1 99 ? -1.723 -7.070 7.417 1.00 98.12 99 ILE A N 1
ATOM 783 C CA . ILE A 1 99 ? -3.052 -6.687 6.940 1.00 98.12 99 ILE A CA 1
ATOM 784 C C . ILE A 1 99 ? -3.081 -6.858 5.422 1.00 98.12 99 ILE A C 1
ATOM 786 O O . ILE A 1 99 ? -2.396 -6.155 4.674 1.00 98.12 99 ILE A O 1
ATOM 790 N N . THR A 1 100 ? -3.879 -7.822 4.983 1.00 97.81 100 THR A N 1
ATOM 791 C CA . THR A 1 100 ? -4.207 -8.085 3.581 1.00 97.81 100 THR A CA 1
ATOM 792 C C . THR A 1 100 ? -5.417 -7.266 3.156 1.00 97.81 100 THR A C 1
ATOM 794 O O . THR A 1 100 ? -6.312 -7.013 3.962 1.00 97.81 100 THR A O 1
ATOM 797 N N . VAL A 1 101 ? -5.426 -6.870 1.885 1.00 97.44 101 VAL A N 1
ATOM 798 C CA . VAL A 1 101 ? -6.502 -6.096 1.269 1.00 97.44 101 VAL A CA 1
ATOM 799 C C . VAL A 1 101 ? -7.002 -6.860 0.053 1.00 97.44 101 VAL A C 1
ATOM 801 O O . VAL A 1 101 ? -6.204 -7.242 -0.804 1.00 97.44 101 VAL A O 1
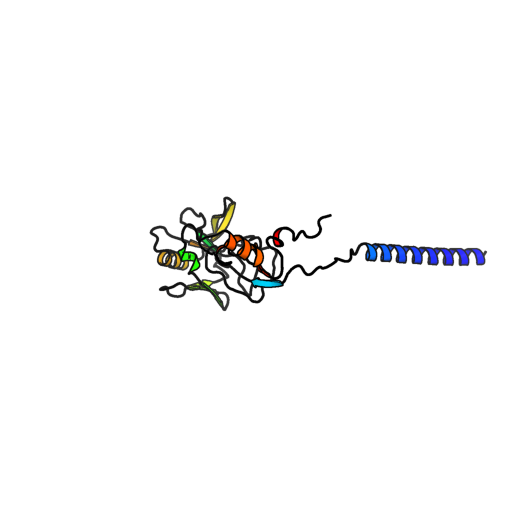ATOM 804 N N . THR A 1 102 ? -8.311 -7.062 -0.028 1.00 96.62 102 THR A N 1
ATOM 805 C CA . THR A 1 102 ? -8.996 -7.505 -1.247 1.00 96.62 102 THR A CA 1
ATOM 806 C C . THR A 1 102 ? -10.107 -6.527 -1.594 1.00 96.62 102 THR A C 1
ATOM 808 O O . THR A 1 102 ? -10.471 -5.679 -0.780 1.00 96.62 102 THR A O 1
ATOM 811 N N . CYS A 1 103 ? -10.633 -6.620 -2.809 1.00 95.69 103 CYS A N 1
ATOM 812 C CA . CYS A 1 103 ? -11.739 -5.787 -3.248 1.00 95.69 103 CYS A CA 1
ATOM 813 C C . CYS A 1 103 ? -12.730 -6.622 -4.051 1.00 95.69 103 CYS A C 1
ATOM 815 O O . CYS A 1 103 ? -12.316 -7.354 -4.950 1.00 95.69 103 CYS A O 1
ATOM 817 N N . ASP A 1 104 ? -14.009 -6.522 -3.698 1.00 94.19 104 ASP A N 1
ATOM 818 C CA . ASP A 1 104 ? -15.121 -7.139 -4.417 1.00 94.19 104 ASP A CA 1
ATOM 819 C C . ASP A 1 104 ? -16.368 -6.253 -4.293 1.00 94.19 104 ASP A C 1
ATOM 821 O O . ASP A 1 104 ? -16.634 -5.691 -3.230 1.00 94.19 104 ASP A O 1
ATOM 825 N N . LYS A 1 105 ? -17.140 -6.134 -5.379 1.00 93.69 105 LYS A N 1
ATOM 826 C CA . LYS A 1 105 ? -18.462 -5.473 -5.419 1.00 93.69 105 LYS A CA 1
ATOM 827 C C . LYS A 1 105 ? -18.515 -4.082 -4.761 1.00 93.69 105 LYS A C 1
ATOM 829 O O . LYS A 1 105 ? -19.481 -3.767 -4.066 1.00 93.69 105 LYS A O 1
ATOM 834 N N . GLY A 1 106 ? -17.508 -3.232 -4.969 1.00 95.00 106 GLY A N 1
ATOM 835 C CA . GLY A 1 106 ? -17.479 -1.889 -4.381 1.00 95.00 106 GLY A CA 1
ATOM 836 C C . GLY A 1 106 ? -17.112 -1.837 -2.893 1.00 95.00 106 GLY A C 1
ATOM 837 O O . GLY A 1 106 ? -17.276 -0.784 -2.266 1.00 95.00 106 GLY A O 1
ATOM 838 N N . TYR A 1 107 ? -16.601 -2.933 -2.328 1.00 96.69 107 TYR A N 1
ATOM 839 C CA . TYR A 1 107 ? -16.078 -3.008 -0.966 1.00 96.69 107 TYR A CA 1
ATOM 840 C C . TYR A 1 107 ? -14.585 -3.332 -0.965 1.00 96.69 107 TYR A C 1
ATOM 842 O O . TYR A 1 107 ? -14.095 -4.146 -1.748 1.00 96.69 107 TYR A O 1
ATOM 850 N N . LEU A 1 108 ? -13.864 -2.685 -0.057 1.00 96.56 108 LEU A N 1
ATOM 851 C CA . LEU A 1 108 ? -12.515 -3.029 0.358 1.00 96.56 108 LEU A CA 1
ATOM 852 C C . LEU A 1 108 ? -12.609 -3.922 1.594 1.00 96.56 108 LEU A C 1
ATOM 854 O O . LEU A 1 108 ? -13.153 -3.506 2.613 1.00 96.56 108 LEU A O 1
ATOM 858 N N . THR A 1 109 ? -12.046 -5.121 1.517 1.00 98.06 109 THR A N 1
ATOM 859 C CA . THR A 1 109 ? -12.014 -6.065 2.634 1.00 98.06 109 THR A CA 1
ATOM 860 C C . THR A 1 109 ? -10.630 -6.075 3.266 1.00 98.06 109 THR A C 1
ATOM 862 O O . THR A 1 109 ? -9.636 -6.379 2.599 1.00 98.06 109 THR A O 1
ATOM 865 N N . LEU A 1 110 ? -10.562 -5.786 4.564 1.00 98.38 110 LEU A N 1
ATOM 866 C CA . LEU A 1 110 ? -9.376 -5.984 5.389 1.00 98.38 110 LEU A CA 1
ATOM 867 C C . LEU A 1 110 ? -9.417 -7.361 6.052 1.00 98.38 110 LEU A C 1
ATOM 869 O O . LEU A 1 110 ? -10.439 -7.788 6.587 1.00 98.38 110 LEU A O 1
ATOM 873 N N . SER A 1 111 ? -8.279 -8.049 6.042 1.00 98.38 111 SER A N 1
ATOM 874 C CA . SER A 1 111 ? -8.104 -9.339 6.710 1.00 98.38 111 SER A CA 1
ATOM 875 C C . SER A 1 111 ? -6.717 -9.422 7.335 1.00 98.38 111 SER A C 1
ATOM 877 O O . SER A 1 111 ? -5.728 -9.013 6.721 1.00 98.38 111 SER A O 1
ATOM 879 N N . ALA A 1 112 ? -6.630 -9.966 8.546 1.00 98.00 112 ALA A N 1
ATOM 880 C CA . ALA A 1 112 ? -5.378 -10.153 9.267 1.00 98.00 112 ALA A CA 1
ATOM 881 C C . ALA A 1 112 ? -5.435 -11.411 10.157 1.00 98.00 112 ALA A C 1
ATOM 883 O O . ALA A 1 112 ? -6.528 -11.879 10.480 1.00 98.00 112 ALA A O 1
ATOM 884 N N . PRO A 1 113 ? -4.284 -11.987 10.557 1.00 97.75 113 PRO A N 1
ATOM 885 C CA . PRO A 1 113 ? -4.262 -13.194 11.382 1.00 97.75 113 PRO A CA 1
ATOM 886 C C . PRO A 1 113 ? -5.036 -13.028 12.698 1.00 97.75 113 PRO A C 1
ATOM 888 O O . PRO A 1 113 ? -4.781 -12.092 13.454 1.00 97.75 113 PRO A O 1
ATOM 891 N N . GLY A 1 114 ? -5.958 -13.954 12.976 1.00 96.62 114 GLY A N 1
ATOM 892 C CA . GLY A 1 114 ? -6.757 -13.959 14.208 1.00 96.62 114 GLY A CA 1
ATOM 893 C C . GLY A 1 114 ? -7.859 -12.894 14.274 1.00 96.62 114 GLY A C 1
ATOM 894 O O . GLY A 1 114 ? -8.370 -12.627 15.360 1.00 96.62 114 GLY A O 1
ATOM 895 N N . MET A 1 115 ? -8.213 -12.278 13.144 1.00 97.94 115 MET A N 1
ATOM 896 C CA . MET A 1 115 ? -9.268 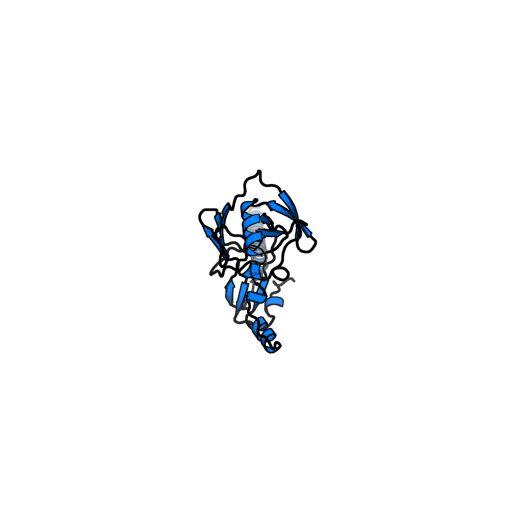-11.270 13.044 1.00 97.94 115 MET A CA 1
ATOM 897 C C . MET A 1 115 ? -10.352 -11.722 12.067 1.00 97.94 115 MET A C 1
ATOM 899 O O . MET A 1 115 ? -10.049 -12.319 11.034 1.00 97.94 115 MET A O 1
ATOM 903 N N . ASP A 1 116 ? -11.603 -11.369 12.361 1.00 97.62 116 ASP A N 1
ATOM 904 C CA . ASP A 1 116 ? -12.682 -11.442 11.377 1.00 97.62 116 ASP A CA 1
ATOM 905 C C . ASP A 1 116 ? -12.409 -10.472 10.223 1.00 97.62 116 ASP A C 1
ATOM 907 O O . ASP A 1 116 ? -11.705 -9.470 10.389 1.00 97.62 116 ASP A O 1
ATOM 911 N N . LYS A 1 117 ? -12.960 -10.757 9.043 1.00 98.00 117 LYS A N 1
ATOM 912 C CA . LYS A 1 117 ? -12.865 -9.838 7.904 1.00 98.00 117 LYS A CA 1
ATOM 913 C C . LYS A 1 117 ? -13.671 -8.572 8.183 1.00 98.00 117 LYS A C 1
ATOM 915 O O . LYS A 1 117 ? -14.737 -8.641 8.788 1.00 98.00 117 LYS A O 1
ATOM 920 N N . LEU A 1 118 ? -13.167 -7.436 7.716 1.00 98.31 118 LEU A N 1
ATOM 921 C CA . LEU A 1 118 ? -13.870 -6.158 7.763 1.00 98.31 118 LEU A CA 1
ATOM 922 C C . LEU A 1 118 ? -14.092 -5.646 6.348 1.00 98.31 118 LEU A C 1
ATOM 924 O O . LEU A 1 118 ? -13.118 -5.401 5.640 1.00 98.31 118 LEU A O 1
ATOM 928 N N . ASP A 1 119 ? -15.346 -5.400 5.991 1.00 97.88 119 ASP A N 1
ATOM 929 C CA . ASP A 1 119 ? -15.713 -4.805 4.711 1.00 97.88 119 ASP A CA 1
ATOM 930 C C . ASP A 1 119 ? -15.979 -3.306 4.862 1.00 97.88 119 ASP A C 1
ATOM 932 O O . ASP A 1 119 ? -16.706 -2.858 5.746 1.00 97.88 119 ASP A O 1
ATOM 936 N N . ILE A 1 120 ? -15.384 -2.516 3.973 1.00 97.00 120 ILE A N 1
ATOM 937 C CA . ILE A 1 120 ? -15.459 -1.056 3.971 1.00 97.00 120 ILE A CA 1
ATOM 938 C C . ILE A 1 120 ? -15.932 -0.615 2.588 1.00 97.00 120 ILE A C 1
ATOM 940 O O . ILE A 1 120 ? -15.295 -0.970 1.596 1.00 97.00 120 ILE A O 1
ATOM 944 N N . PRO A 1 121 ? -17.017 0.165 2.466 1.00 95.81 121 PRO A N 1
ATOM 945 C CA . PRO A 1 121 ? -17.465 0.628 1.160 1.00 95.81 121 PRO A CA 1
ATOM 946 C C . PRO A 1 121 ? -16.410 1.551 0.540 1.00 95.81 121 PRO A C 1
ATOM 948 O O . PRO A 1 121 ? -15.962 2.506 1.177 1.00 95.81 121 PRO A O 1
ATOM 951 N N . LEU A 1 122 ? -16.042 1.314 -0.722 1.00 93.88 122 LEU A N 1
ATOM 952 C CA . LEU A 1 122 ? -15.107 2.184 -1.452 1.00 93.88 122 LEU A CA 1
ATOM 953 C C . LEU A 1 122 ? -15.659 3.609 -1.577 1.00 93.88 122 LEU A C 1
ATOM 955 O O . LEU A 1 122 ? -14.927 4.592 -1.478 1.00 93.88 122 LEU A O 1
ATOM 959 N N . LYS A 1 123 ? -16.980 3.722 -1.755 1.00 93.00 123 LYS A N 1
ATOM 960 C CA . LYS A 1 123 ? -17.711 4.990 -1.704 1.00 93.00 123 LYS A CA 1
ATOM 961 C C . LYS A 1 123 ? -18.162 5.254 -0.273 1.00 93.00 123 LYS A C 1
ATOM 963 O O . LYS A 1 123 ? -19.246 4.841 0.136 1.00 93.00 123 LYS A O 1
ATOM 968 N N . LEU A 1 124 ? -17.318 5.947 0.484 1.00 93.06 124 LEU A N 1
ATOM 969 C CA . LEU A 1 124 ? -17.632 6.307 1.863 1.00 93.06 124 LEU A CA 1
ATOM 970 C C . LEU A 1 124 ? -18.850 7.249 1.943 1.00 93.06 124 LEU A C 1
ATOM 972 O O . LEU A 1 124 ? -18.982 8.153 1.111 1.00 93.06 124 LEU A O 1
ATOM 976 N N . PRO A 1 125 ? -19.712 7.100 2.968 1.00 91.50 125 PRO A N 1
ATOM 977 C CA . PRO A 1 125 ? -20.830 8.008 3.190 1.00 91.50 125 PRO A CA 1
ATOM 978 C C . PRO A 1 125 ? -20.375 9.466 3.318 1.00 91.50 125 PRO A C 1
ATOM 980 O O . PRO A 1 125 ? -19.416 9.779 4.026 1.00 91.50 125 PRO A O 1
ATOM 983 N N . THR A 1 126 ? -21.113 10.387 2.698 1.00 90.62 126 THR A N 1
ATOM 984 C CA . THR A 1 126 ? -20.808 11.829 2.736 1.00 90.62 126 THR A CA 1
ATOM 985 C C . THR A 1 126 ? -20.871 12.422 4.143 1.00 90.62 126 THR A C 1
ATOM 987 O O . THR A 1 126 ? -20.172 13.395 4.415 1.00 90.62 126 THR A O 1
ATOM 990 N N . ARG A 1 127 ? -21.652 11.800 5.038 1.00 92.38 127 ARG A N 1
ATOM 991 C CA . ARG A 1 127 ? -21.756 12.137 6.467 1.00 92.38 127 ARG A CA 1
ATOM 992 C C . ARG A 1 127 ? -20.498 11.831 7.282 1.00 92.38 127 ARG A C 1
ATOM 994 O O . ARG A 1 127 ? -20.372 12.338 8.391 1.00 92.38 127 ARG A O 1
ATOM 1001 N N . ASN A 1 128 ? -19.603 10.978 6.779 1.00 92.62 128 ASN A N 1
ATOM 1002 C CA . ASN A 1 128 ? -18.377 10.658 7.500 1.00 92.62 128 ASN A CA 1
ATOM 1003 C C . ASN A 1 128 ? -17.492 11.901 7.558 1.00 92.62 128 ASN A C 1
ATOM 1005 O O . ASN A 1 128 ? -17.331 12.596 6.548 1.00 92.62 128 ASN A O 1
ATOM 1009 N N . SER A 1 129 ? -16.922 12.159 8.733 1.00 91.94 129 SER A N 1
ATOM 1010 C CA . SER A 1 129 ? -16.106 13.341 8.977 1.00 91.94 129 SER A CA 1
ATOM 1011 C C . SER A 1 129 ? -14.885 13.366 8.060 1.00 91.94 129 SER A C 1
ATOM 1013 O O . SER A 1 129 ? -14.284 12.337 7.748 1.00 91.94 129 SER A O 1
ATOM 1015 N N . ILE A 1 130 ? -14.535 14.567 7.612 1.00 93.50 130 ILE A N 1
ATOM 1016 C CA . ILE A 1 130 ? -13.267 14.842 6.943 1.00 93.50 130 ILE A CA 1
ATOM 1017 C C . ILE A 1 130 ? -12.408 15.587 7.949 1.00 93.50 130 ILE A C 1
ATOM 1019 O O . ILE A 1 130 ? -12.879 16.533 8.580 1.00 93.50 130 ILE A O 1
ATOM 1023 N N . PHE A 1 131 ? -11.162 15.167 8.107 1.00 90.75 131 PHE A N 1
ATOM 1024 C CA . PHE A 1 131 ? -10.211 15.877 8.945 1.00 90.75 131 PHE A CA 1
ATOM 1025 C C . PHE A 1 131 ? -8.828 15.911 8.304 1.00 90.75 131 PHE A C 1
ATOM 1027 O O . PHE A 1 131 ? -8.467 15.062 7.483 1.00 90.75 131 PHE A O 1
ATOM 1034 N N . THR A 1 132 ? -8.056 16.920 8.693 1.00 93.25 132 THR A N 1
ATOM 1035 C CA . THR A 1 132 ? -6.675 17.087 8.253 1.00 93.25 132 THR A CA 1
ATOM 1036 C C . THR A 1 132 ? -5.784 16.056 8.935 1.00 93.25 132 THR A C 1
ATOM 1038 O O . THR A 1 132 ? -5.805 15.908 10.156 1.00 93.25 132 THR A O 1
ATOM 1041 N N . CYS A 1 133 ? -5.006 15.342 8.132 1.00 92.00 133 CYS A N 1
ATOM 1042 C CA . CYS A 1 133 ? -4.002 14.371 8.541 1.00 92.00 133 CYS A CA 1
ATOM 1043 C C . CYS A 1 133 ? -2.613 14.872 8.144 1.00 92.00 133 CYS A C 1
ATOM 1045 O O . CYS A 1 133 ? -2.476 15.610 7.168 1.00 92.00 133 CYS A O 1
ATOM 1047 N N . LYS A 1 134 ? -1.571 14.426 8.850 1.00 90.75 134 LYS A N 1
ATOM 1048 C CA . LYS A 1 134 ? -0.176 14.750 8.520 1.00 90.75 134 LYS A CA 1
ATOM 1049 C C . LYS A 1 134 ? 0.535 13.553 7.891 1.00 90.75 134 LYS A C 1
ATOM 1051 O O . LYS A 1 134 ? 0.820 12.555 8.565 1.00 90.75 134 LYS A O 1
ATOM 1056 N N . VAL A 1 135 ? 0.864 13.669 6.606 1.00 87.69 135 VAL A N 1
ATOM 1057 C CA . VAL A 1 135 ? 1.604 12.671 5.820 1.00 87.69 135 VAL A CA 1
ATOM 1058 C C . VAL A 1 135 ? 2.934 13.272 5.387 1.00 87.69 135 VAL A C 1
ATOM 1060 O O . VAL A 1 135 ? 2.971 14.218 4.611 1.00 87.69 135 VAL A O 1
ATOM 1063 N N . HIS A 1 136 ? 4.040 12.727 5.901 1.00 83.88 136 HIS A N 1
ATOM 1064 C CA . HIS A 1 136 ? 5.402 13.197 5.590 1.00 83.88 136 HIS A CA 1
ATOM 1065 C C . HIS A 1 136 ? 5.605 14.714 5.764 1.00 83.88 136 HIS A C 1
ATOM 1067 O O . HIS A 1 136 ? 6.292 15.348 4.974 1.00 83.88 136 HIS A O 1
ATOM 1073 N N . GLY A 1 137 ? 4.980 15.299 6.790 1.00 83.12 137 GLY A N 1
ATOM 1074 C CA . GLY A 1 137 ? 5.034 16.740 7.066 1.00 83.12 137 GLY A CA 1
ATOM 1075 C C . GLY A 1 137 ? 4.020 17.585 6.288 1.00 83.12 137 GLY A C 1
ATOM 1076 O O . GLY A 1 137 ? 3.795 18.728 6.670 1.00 83.12 137 GLY A O 1
ATOM 1077 N N . ASN A 1 138 ? 3.358 17.022 5.274 1.00 87.44 138 ASN A N 1
ATOM 1078 C CA . ASN A 1 138 ? 2.301 17.692 4.521 1.00 87.44 138 ASN A CA 1
ATOM 1079 C C . ASN A 1 138 ? 0.927 17.434 5.136 1.00 87.44 138 ASN A C 1
ATOM 1081 O O . ASN A 1 138 ? 0.653 16.353 5.665 1.00 87.44 138 ASN A O 1
ATOM 1085 N N . GLU A 1 139 ? 0.051 18.423 5.021 1.00 90.94 139 GLU A N 1
ATOM 1086 C CA . GLU A 1 139 ? -1.343 18.311 5.428 1.00 90.94 139 GLU A CA 1
ATOM 1087 C C . GLU A 1 139 ? -2.197 17.779 4.277 1.00 90.94 139 GLU A C 1
ATOM 1089 O O . GLU A 1 139 ? -2.151 18.289 3.160 1.00 90.94 139 GLU A O 1
ATOM 1094 N N . VAL A 1 140 ? -2.985 16.741 4.554 1.00 90.25 140 VAL A N 1
ATOM 1095 C CA . VAL A 1 140 ? -3.907 16.128 3.590 1.00 90.25 140 VAL A CA 1
ATOM 1096 C C . VAL A 1 140 ? -5.277 15.943 4.224 1.00 90.25 140 VAL A C 1
ATOM 1098 O O . VAL A 1 140 ? -5.385 15.643 5.411 1.00 90.25 140 VAL A O 1
ATOM 1101 N N . MET A 1 141 ? -6.341 16.093 3.443 1.00 92.88 141 MET A N 1
ATOM 1102 C CA . MET A 1 141 ? -7.694 15.810 3.920 1.00 92.88 141 MET A CA 1
ATOM 1103 C C . MET A 1 141 ? -8.014 14.327 3.741 1.00 92.88 141 MET A C 1
ATOM 1105 O O . MET A 1 141 ? -7.922 13.799 2.634 1.00 92.88 141 MET A O 1
ATOM 1109 N N . GLY A 1 142 ? -8.421 13.672 4.825 1.00 93.50 142 GLY A N 1
ATOM 1110 C CA . GLY A 1 142 ? -8.872 12.284 4.818 1.00 93.50 142 GLY A CA 1
ATOM 1111 C C . GLY A 1 142 ? -10.312 12.178 5.303 1.00 93.50 142 GLY A C 1
ATOM 1112 O O . GLY A 1 142 ? -10.691 12.832 6.275 1.00 93.50 142 GLY A O 1
ATOM 1113 N N . ARG A 1 143 ? -11.119 11.353 4.634 1.00 95.56 143 ARG A N 1
ATOM 1114 C CA . ARG A 1 143 ? -12.476 11.015 5.081 1.00 95.56 143 ARG A CA 1
ATOM 1115 C C . ARG A 1 143 ? -12.433 9.764 5.951 1.00 95.56 143 ARG A C 1
ATOM 1117 O O . ARG A 1 143 ? -11.912 8.742 5.511 1.00 95.56 143 ARG A O 1
ATOM 1124 N N . ASP A 1 144 ? -13.002 9.833 7.150 1.00 95.94 144 ASP A N 1
ATOM 1125 C CA . ASP A 1 144 ? -13.030 8.714 8.097 1.00 95.94 144 ASP A CA 1
ATOM 1126 C C . ASP A 1 144 ? -13.807 7.514 7.541 1.00 95.94 144 ASP A C 1
ATOM 1128 O O . ASP A 1 144 ? -14.884 7.671 6.961 1.00 95.94 144 ASP A O 1
ATOM 1132 N N . CYS A 1 145 ? -13.294 6.304 7.750 1.00 96.25 145 CYS A N 1
ATOM 1133 C CA . CYS A 1 145 ? -13.991 5.066 7.392 1.00 96.25 145 CYS A CA 1
ATOM 1134 C C . CYS A 1 145 ? -14.976 4.602 8.480 1.00 96.25 145 CYS A C 1
ATOM 1136 O O . CYS A 1 145 ? -15.737 3.666 8.248 1.00 96.25 145 CYS A O 1
ATOM 1138 N N . GLY A 1 146 ? -15.007 5.279 9.633 1.00 94.88 146 GLY A N 1
ATOM 1139 C CA . GLY A 1 146 ? -15.968 5.059 10.710 1.00 94.88 146 GLY A CA 1
ATOM 1140 C C . GLY A 1 146 ? -15.433 4.204 11.860 1.00 94.88 146 GLY A C 1
ATOM 1141 O O . GLY A 1 146 ? -14.337 3.640 11.813 1.00 94.88 146 GLY A O 1
ATOM 1142 N N . ASP A 1 147 ? -16.234 4.104 12.923 1.00 95.25 147 ASP A N 1
ATOM 1143 C CA . ASP A 1 147 ? -15.793 3.499 14.186 1.00 95.25 147 ASP A CA 1
ATOM 1144 C C . ASP A 1 147 ? -15.542 1.990 14.090 1.00 95.25 147 ASP A C 1
ATOM 1146 O O . ASP A 1 147 ? -14.760 1.446 14.866 1.00 95.25 147 ASP A O 1
ATOM 1150 N N . GLU A 1 148 ? -16.180 1.296 13.149 1.00 96.38 148 GLU A N 1
ATOM 1151 C CA . GLU A 1 148 ? -15.935 -0.131 12.936 1.00 96.38 148 GLU A CA 1
ATOM 1152 C C . GLU A 1 148 ? -14.513 -0.384 12.424 1.00 96.38 148 GLU A C 1
ATOM 1154 O O . GLU A 1 148 ? -13.780 -1.180 13.015 1.00 96.38 148 GLU A O 1
ATOM 1159 N N . ALA A 1 149 ? -14.079 0.377 11.414 1.00 96.81 149 ALA A N 1
ATOM 1160 C CA . ALA A 1 149 ? -12.706 0.339 10.923 1.00 96.81 149 ALA A CA 1
ATOM 1161 C C . ALA A 1 149 ? -11.704 0.747 12.008 1.00 96.81 149 ALA A C 1
ATOM 1163 O O . ALA A 1 149 ? -10.662 0.108 12.166 1.00 96.81 149 ALA A O 1
ATOM 1164 N N . SER A 1 150 ? -12.049 1.763 12.803 1.00 96.06 150 SER A N 1
ATOM 1165 C CA . SER A 1 150 ? -11.240 2.198 13.943 1.00 96.06 150 SER A CA 1
ATOM 1166 C C . SER A 1 150 ? -11.034 1.080 14.970 1.00 96.06 150 SER A C 1
ATOM 1168 O O . SER A 1 150 ? -9.895 0.754 15.318 1.00 96.06 150 SER A O 1
ATOM 1170 N N . ARG A 1 151 ? -12.120 0.429 15.409 1.00 96.44 151 ARG A N 1
ATOM 1171 C CA . ARG A 1 151 ? -12.068 -0.685 16.366 1.00 96.44 151 ARG A CA 1
ATOM 1172 C C . ARG A 1 151 ? -11.297 -1.874 15.813 1.00 96.44 151 ARG A C 1
ATOM 1174 O O . ARG A 1 151 ? -10.498 -2.457 16.541 1.00 96.44 151 ARG A O 1
ATOM 1181 N N . TRP A 1 152 ? -11.514 -2.224 14.547 1.00 97.81 152 TRP A N 1
ATOM 1182 C CA . TRP A 1 152 ? -10.849 -3.361 13.916 1.00 97.81 152 TRP A CA 1
ATOM 1183 C C . TRP A 1 152 ? -9.329 -3.180 13.878 1.00 97.81 152 TRP A C 1
ATOM 1185 O O . TRP A 1 152 ? -8.593 -4.055 14.336 1.00 97.81 152 TRP A O 1
ATOM 1195 N N . ILE A 1 153 ? -8.853 -2.020 13.409 1.00 96.88 153 ILE A N 1
ATOM 1196 C CA . ILE A 1 153 ? -7.415 -1.729 13.323 1.00 96.88 153 ILE A CA 1
ATOM 1197 C C . ILE A 1 153 ? -6.804 -1.647 14.719 1.00 96.88 153 ILE A C 1
ATOM 1199 O O . ILE A 1 153 ? -5.762 -2.250 14.963 1.00 96.88 153 ILE A O 1
ATOM 1203 N N . THR A 1 154 ? -7.465 -0.957 15.650 1.00 96.00 154 THR A N 1
ATOM 1204 C CA . THR A 1 154 ? -6.974 -0.821 17.029 1.00 96.00 154 THR A CA 1
ATOM 1205 C C . THR A 1 154 ? -6.856 -2.176 17.720 1.00 96.00 154 THR A C 1
ATOM 1207 O O . THR A 1 154 ? -5.825 -2.476 18.323 1.00 96.00 154 THR A O 1
ATOM 1210 N N . LYS A 1 155 ? -7.860 -3.046 17.554 1.00 96.38 155 LYS A N 1
ATOM 1211 C CA . LYS A 1 155 ? -7.838 -4.417 18.074 1.00 96.38 155 LYS A CA 1
ATOM 1212 C C . LYS A 1 155 ? -6.688 -5.231 17.480 1.00 96.38 155 LYS A C 1
ATOM 1214 O O . LYS A 1 155 ? -5.997 -5.922 18.224 1.00 96.38 155 LYS A O 1
ATOM 1219 N N . PHE A 1 156 ? -6.462 -5.143 16.169 1.00 96.81 156 PHE A N 1
ATOM 1220 C CA . PHE A 1 156 ? -5.388 -5.890 15.515 1.00 96.81 156 PHE A CA 1
ATOM 1221 C C . PHE A 1 156 ? -3.989 -5.414 15.937 1.00 96.81 156 PHE A C 1
ATOM 1223 O O . PHE A 1 156 ? -3.118 -6.238 16.214 1.00 96.81 156 PHE A O 1
ATOM 1230 N N . LEU A 1 157 ? -3.781 -4.097 16.030 1.00 94.44 157 LEU A N 1
ATOM 1231 C CA . LEU A 1 157 ? -2.499 -3.509 16.432 1.00 94.44 157 LEU A CA 1
ATOM 1232 C C . LEU A 1 157 ? -2.237 -3.607 17.946 1.00 94.44 157 LEU A C 1
ATOM 1234 O O . LEU A 1 157 ? -1.120 -3.347 18.379 1.00 94.44 157 LEU A O 1
ATOM 1238 N N . LYS A 1 158 ? -3.229 -4.031 18.745 1.00 91.12 158 LYS A N 1
ATOM 1239 C CA . LYS A 1 158 ? -3.127 -4.247 20.202 1.00 91.12 158 LYS A CA 1
ATOM 1240 C C . LYS A 1 158 ? -2.573 -3.032 20.958 1.00 91.12 158 LYS A C 1
ATOM 1242 O O . LYS A 1 158 ? -1.813 -3.183 21.913 1.00 91.12 158 LYS A O 1
ATOM 1247 N N . ASN A 1 159 ? -2.947 -1.832 20.525 1.00 83.50 159 ASN A N 1
ATOM 1248 C CA . ASN A 1 159 ? -2.476 -0.587 21.122 1.00 83.50 159 ASN A CA 1
ATOM 1249 C C . ASN A 1 159 ? -3.552 0.031 22.029 1.00 83.50 159 ASN A C 1
ATOM 1251 O O . ASN A 1 159 ? -4.743 -0.215 21.846 1.00 83.50 159 ASN A O 1
ATOM 1255 N N . VAL A 1 160 ? -3.121 0.832 23.007 1.00 80.81 160 VAL A N 1
ATOM 1256 C CA . VAL A 1 160 ? -4.016 1.593 23.895 1.00 80.81 160 VAL A CA 1
ATOM 1257 C C . VAL A 1 160 ? -4.614 2.795 23.159 1.00 80.81 160 VAL A C 1
ATOM 1259 O O . VAL A 1 160 ? -5.756 3.165 23.413 1.00 80.81 160 VAL A O 1
ATOM 1262 N N . GLN A 1 161 ? -3.850 3.394 22.243 1.00 87.00 161 GLN A N 1
ATOM 1263 C CA . GLN A 1 161 ? -4.300 4.529 21.436 1.00 87.00 161 GLN A CA 1
ATOM 1264 C C . GLN A 1 161 ? -5.238 4.075 20.319 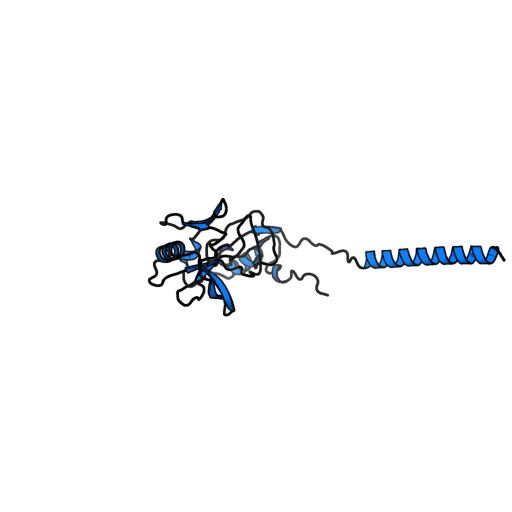1.00 87.00 161 GLN A C 1
ATOM 1266 O O . GLN A 1 161 ? -5.007 3.037 19.691 1.00 87.00 161 GLN A O 1
ATOM 1271 N N . MET A 1 162 ? -6.257 4.884 20.022 1.00 92.00 162 MET A N 1
ATOM 1272 C CA . MET A 1 162 ? -7.169 4.601 18.920 1.00 92.00 162 MET A CA 1
ATOM 1273 C C . MET A 1 162 ? -6.537 4.937 17.570 1.00 92.00 162 MET A C 1
ATOM 1275 O O . MET A 1 162 ? -5.951 6.002 17.360 1.00 92.00 162 MET A O 1
ATOM 1279 N N . TYR A 1 163 ? -6.734 4.038 16.613 1.00 95.25 163 TYR A N 1
ATOM 1280 C CA . TYR A 1 163 ? -6.378 4.246 15.216 1.00 95.25 163 TYR A CA 1
ATOM 1281 C C . TYR A 1 163 ? -7.619 4.535 14.378 1.00 95.25 163 TYR A C 1
ATOM 1283 O O . TYR A 1 163 ? -8.693 3.988 14.627 1.00 95.25 163 TYR A O 1
ATOM 1291 N N . ARG A 1 164 ? -7.483 5.370 13.349 1.00 95.44 164 ARG A N 1
ATOM 1292 C CA . ARG A 1 164 ? -8.526 5.637 12.348 1.00 95.44 164 ARG A CA 1
ATOM 1293 C C . ARG A 1 164 ? -8.022 5.227 10.972 1.00 95.44 164 ARG A C 1
ATOM 1295 O O . ARG A 1 164 ? -6.869 5.492 10.638 1.00 95.44 164 ARG A O 1
ATOM 1302 N N . LEU A 1 165 ? -8.888 4.604 10.177 1.00 96.19 165 LEU A N 1
ATOM 1303 C CA . LEU A 1 165 ? -8.658 4.445 8.744 1.00 96.19 165 LEU A CA 1
ATOM 1304 C C . LEU A 1 165 ? -9.314 5.620 8.033 1.00 96.19 165 LEU A C 1
ATOM 1306 O O . LEU A 1 165 ? -10.486 5.903 8.276 1.00 96.19 165 LEU A O 1
ATOM 1310 N N . VAL A 1 166 ? -8.576 6.274 7.149 1.00 95.12 166 VAL A N 1
ATOM 1311 C CA . VAL A 1 166 ? -9.097 7.361 6.327 1.00 95.12 166 VAL A CA 1
ATOM 1312 C C . VAL A 1 166 ? -8.864 7.065 4.856 1.00 95.12 166 VAL A C 1
ATOM 1314 O O . VAL A 1 166 ? -7.799 6.579 4.472 1.00 95.12 166 VAL A O 1
ATOM 1317 N N . ALA A 1 167 ? -9.857 7.367 4.025 1.00 93.56 167 ALA A N 1
ATOM 1318 C CA . ALA A 1 167 ? -9.666 7.432 2.584 1.00 93.56 167 ALA A CA 1
ATOM 1319 C C . ALA A 1 167 ? -9.130 8.816 2.223 1.00 93.56 167 ALA A C 1
ATOM 1321 O O . ALA A 1 167 ? -9.708 9.837 2.612 1.00 93.56 167 ALA A O 1
ATOM 1322 N N . TYR A 1 168 ? -8.029 8.841 1.485 1.00 85.25 168 TYR A N 1
ATOM 1323 C CA . TYR A 1 168 ? -7.415 10.056 0.980 1.00 85.25 168 TYR A CA 1
ATOM 1324 C C . TYR A 1 168 ? -6.809 9.751 -0.396 1.00 85.25 168 TYR A C 1
ATOM 1326 O O . TYR A 1 168 ? -6.065 8.783 -0.545 1.00 85.25 168 TYR A O 1
ATOM 1334 N N . PRO A 1 169 ? -7.121 10.526 -1.439 1.00 69.94 169 PRO A N 1
ATOM 1335 C CA . PRO A 1 169 ? -6.423 10.381 -2.703 1.00 69.94 169 PRO A CA 1
ATOM 1336 C C . PRO A 1 169 ? -5.017 10.982 -2.558 1.00 69.94 169 PRO A C 1
ATOM 1338 O O . PRO A 1 169 ? -4.841 12.186 -2.727 1.00 69.94 169 PRO A O 1
ATOM 1341 N N . ASP A 1 170 ? -4.028 10.159 -2.200 1.00 68.25 170 ASP A N 1
ATOM 1342 C CA . ASP A 1 170 ? -2.619 10.558 -2.286 1.00 68.25 170 ASP A CA 1
ATOM 1343 C C . ASP A 1 170 ? -2.188 10.659 -3.751 1.00 68.25 170 ASP A C 1
ATOM 1345 O O . ASP A 1 170 ? -2.619 9.868 -4.595 1.00 68.25 170 ASP A O 1
ATOM 1349 N N . LEU A 1 171 ? -1.262 11.572 -4.033 1.00 66.94 171 LEU A N 1
ATOM 1350 C CA . LEU A 1 171 ? -0.408 11.454 -5.207 1.00 66.94 171 LEU A CA 1
ATOM 1351 C C . LEU A 1 171 ? 0.789 10.616 -4.781 1.00 66.94 171 LEU A C 1
ATOM 1353 O O . LEU A 1 171 ? 1.755 11.134 -4.221 1.00 66.94 171 LEU A O 1
ATOM 1357 N N . SER A 1 172 ? 0.731 9.306 -5.016 1.00 66.19 172 SER A N 1
ATOM 1358 C CA . SER A 1 172 ? 1.906 8.485 -4.766 1.00 66.19 172 SER A CA 1
ATOM 1359 C C . SER A 1 172 ? 2.782 8.425 -6.013 1.00 66.19 172 SER A C 1
ATOM 1361 O O . SER A 1 172 ? 2.349 7.848 -7.014 1.00 66.19 172 SER A O 1
ATOM 1363 N N . PRO A 1 173 ? 4.040 8.900 -5.957 1.00 74.62 173 PRO A N 1
ATOM 1364 C CA . PRO A 1 173 ? 4.993 8.589 -7.008 1.00 74.62 173 PRO A CA 1
ATOM 1365 C C . PRO A 1 173 ? 5.141 7.069 -7.126 1.00 74.62 173 PRO A C 1
ATOM 1367 O O . PRO A 1 173 ? 5.090 6.337 -6.127 1.00 74.62 173 PRO A O 1
ATOM 1370 N N . LEU A 1 174 ? 5.294 6.597 -8.361 1.00 87.94 174 LEU A N 1
ATOM 1371 C CA . LEU A 1 174 ? 5.619 5.206 -8.635 1.00 87.94 174 LEU A CA 1
ATOM 1372 C C . LEU A 1 174 ? 7.052 4.940 -8.191 1.00 87.94 174 LEU A C 1
ATOM 1374 O O . LEU A 1 174 ? 7.972 5.649 -8.594 1.00 87.94 174 LEU A O 1
ATOM 1378 N N . LEU A 1 175 ? 7.244 3.899 -7.386 1.00 91.06 175 LEU A N 1
ATOM 1379 C CA . LEU A 1 175 ? 8.578 3.432 -7.038 1.00 91.06 175 LEU A CA 1
ATOM 1380 C C . LEU A 1 175 ? 8.991 2.307 -7.993 1.00 91.06 175 LEU A C 1
ATOM 1382 O O . LEU A 1 175 ? 8.374 1.239 -7.996 1.00 91.06 175 LEU A O 1
ATOM 1386 N N . LEU A 1 176 ? 10.030 2.568 -8.784 1.00 92.56 176 LEU A N 1
ATOM 1387 C CA . LEU A 1 176 ? 10.695 1.605 -9.660 1.00 92.56 176 LEU A CA 1
ATOM 1388 C C . LEU A 1 176 ? 11.963 1.086 -8.973 1.00 92.56 176 LEU A C 1
ATOM 1390 O O . LEU A 1 176 ? 12.711 1.872 -8.396 1.00 92.56 176 LEU A O 1
ATOM 1394 N N . LEU A 1 177 ? 12.204 -0.220 -9.040 1.00 93.81 177 LEU A N 1
ATOM 1395 C CA . LEU A 1 177 ? 13.421 -0.850 -8.526 1.00 93.81 177 LEU A CA 1
ATOM 1396 C C . LEU A 1 177 ? 13.840 -1.990 -9.459 1.00 93.81 177 LEU A C 1
ATOM 1398 O O . LEU A 1 177 ? 12.977 -2.625 -10.063 1.00 93.81 177 LEU A O 1
ATOM 1402 N N . SER A 1 178 ? 15.135 -2.266 -9.589 1.00 94.56 178 SER A N 1
ATOM 1403 C CA . SER A 1 178 ? 15.607 -3.415 -10.366 1.00 94.56 178 SER A CA 1
ATOM 1404 C C . SER A 1 178 ? 16.015 -4.596 -9.486 1.00 94.56 178 SER A C 1
ATOM 1406 O O . SER A 1 178 ? 16.480 -4.424 -8.357 1.00 94.56 178 SER A O 1
ATOM 1408 N N . ASP A 1 179 ? 15.856 -5.810 -10.019 1.00 92.69 179 ASP A N 1
ATOM 1409 C CA . ASP A 1 179 ? 16.347 -7.036 -9.378 1.00 92.69 179 ASP A CA 1
ATOM 1410 C C . ASP A 1 179 ? 17.880 -6.970 -9.196 1.00 92.69 179 ASP A C 1
ATOM 1412 O O . ASP A 1 179 ? 18.397 -7.328 -8.139 1.00 92.69 179 ASP A O 1
ATOM 1416 N N . ALA A 1 180 ? 18.591 -6.381 -10.165 1.00 92.00 180 ALA A N 1
ATOM 1417 C CA . ALA A 1 180 ? 20.038 -6.173 -10.112 1.00 92.00 180 ALA A CA 1
ATOM 1418 C C . ALA A 1 180 ? 20.471 -5.224 -8.976 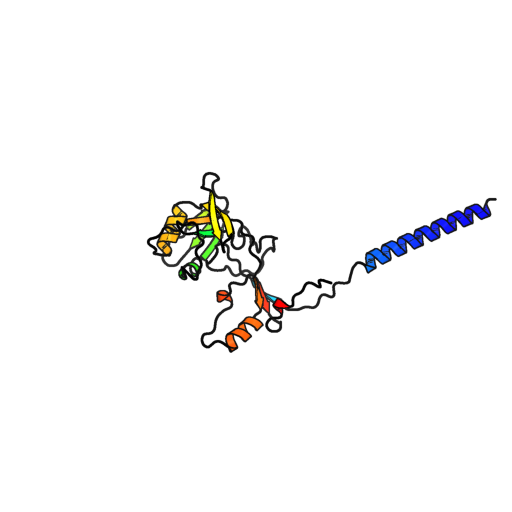1.00 92.00 180 ALA A C 1
ATOM 1420 O O . ALA A 1 180 ? 21.436 -5.511 -8.269 1.00 92.00 180 ALA A O 1
ATOM 1421 N N . SER A 1 181 ? 19.739 -4.127 -8.738 1.00 94.06 181 SER A N 1
ATOM 1422 C CA . SER A 1 181 ? 19.987 -3.244 -7.585 1.00 94.06 181 SER A CA 1
ATOM 1423 C C . SER A 1 181 ? 19.757 -3.950 -6.248 1.00 94.06 181 SER A C 1
ATOM 1425 O O . SER A 1 181 ? 20.492 -3.717 -5.286 1.00 94.06 181 SER A O 1
ATOM 1427 N N . LEU A 1 182 ? 18.748 -4.827 -6.163 1.00 94.06 182 LEU A N 1
ATOM 1428 C CA . LEU A 1 182 ? 18.500 -5.618 -4.956 1.00 94.06 182 LEU A CA 1
ATOM 1429 C C . LEU A 1 182 ? 19.630 -6.626 -4.703 1.00 94.06 182 LEU A C 1
ATOM 1431 O O . LEU A 1 182 ? 20.036 -6.804 -3.554 1.00 94.06 182 LEU A O 1
ATOM 1435 N N . GLU A 1 183 ? 20.128 -7.282 -5.749 1.00 93.88 183 GLU A N 1
ATOM 1436 C CA . GLU A 1 183 ? 21.260 -8.210 -5.669 1.00 93.88 183 GLU A CA 1
ATOM 1437 C C . GLU A 1 183 ? 22.548 -7.503 -5.231 1.00 93.88 183 GLU A C 1
ATOM 1439 O O . GLU A 1 183 ? 23.202 -7.964 -4.291 1.00 93.88 183 GLU A O 1
ATOM 1444 N N . ASP A 1 184 ? 22.871 -6.351 -5.830 1.00 95.00 184 ASP A N 1
ATOM 1445 C CA . ASP A 1 184 ? 24.025 -5.535 -5.431 1.00 95.00 184 ASP A CA 1
ATOM 1446 C C . ASP A 1 184 ? 23.932 -5.115 -3.957 1.00 95.00 184 ASP A C 1
ATOM 1448 O O . ASP A 1 184 ? 24.890 -5.299 -3.200 1.00 95.00 184 ASP A O 1
ATOM 1452 N N . LEU A 1 185 ? 22.770 -4.633 -3.505 1.00 94.81 185 LEU A N 1
ATOM 1453 C CA . LEU A 1 185 ? 22.567 -4.284 -2.099 1.00 94.81 185 LEU A CA 1
ATOM 1454 C C . LEU A 1 185 ? 22.738 -5.506 -1.191 1.00 94.81 185 LEU A C 1
ATOM 1456 O O . LEU A 1 185 ? 23.446 -5.446 -0.187 1.00 94.81 185 LEU A O 1
ATOM 1460 N N . ASN A 1 186 ? 22.126 -6.632 -1.551 1.00 96.62 186 ASN A N 1
ATOM 1461 C CA . ASN A 1 186 ? 22.234 -7.864 -0.784 1.00 96.62 186 ASN A CA 1
ATOM 1462 C C . ASN A 1 186 ? 23.669 -8.389 -0.720 1.00 96.62 186 ASN A C 1
ATOM 1464 O O . ASN A 1 186 ? 24.017 -8.998 0.286 1.00 96.62 186 ASN A O 1
ATOM 1468 N N . SER A 1 187 ? 24.531 -8.132 -1.707 1.00 96.38 187 SER A N 1
ATOM 1469 C CA . SER A 1 187 ? 25.954 -8.502 -1.635 1.00 96.38 187 SER A CA 1
ATOM 1470 C C . SER A 1 187 ? 26.699 -7.809 -0.481 1.00 96.38 187 SER A C 1
ATOM 1472 O O . SER A 1 187 ? 27.646 -8.372 0.062 1.00 96.38 187 SER A O 1
ATOM 1474 N N . LYS A 1 188 ? 26.215 -6.636 -0.048 1.00 96.75 188 LYS A N 1
ATOM 1475 C CA . LYS A 1 188 ? 26.813 -5.778 0.992 1.00 96.75 188 LYS A CA 1
ATOM 1476 C C . LYS A 1 188 ? 26.183 -5.962 2.377 1.00 96.75 188 LYS A C 1
ATOM 1478 O O . LYS A 1 188 ? 26.630 -5.340 3.335 1.00 96.75 188 LYS A O 1
ATOM 1483 N N . LEU A 1 189 ? 25.140 -6.787 2.492 1.00 96.00 189 LEU A N 1
ATOM 1484 C CA . LEU A 1 189 ? 24.405 -7.015 3.738 1.00 96.00 189 LEU A CA 1
ATOM 1485 C C . LEU A 1 189 ? 24.682 -8.405 4.310 1.00 96.00 189 LEU A C 1
ATOM 1487 O O . LEU A 1 189 ? 24.654 -9.403 3.590 1.00 96.00 189 LEU A O 1
ATOM 1491 N N . GLU A 1 190 ? 24.864 -8.481 5.626 1.00 95.88 190 GLU A N 1
ATOM 1492 C CA . GLU A 1 190 ? 24.890 -9.751 6.360 1.00 95.88 190 GLU A CA 1
ATOM 1493 C C . GLU A 1 190 ? 23.498 -10.403 6.346 1.00 95.88 190 GLU A C 1
ATOM 1495 O O . GLU A 1 190 ? 23.325 -11.530 5.883 1.00 95.88 190 GLU A O 1
ATOM 1500 N N . ASN A 1 191 ? 22.478 -9.636 6.742 1.00 95.69 191 ASN A N 1
ATOM 1501 C CA . ASN A 1 191 ? 21.080 -10.053 6.704 1.00 95.69 191 ASN A CA 1
ATOM 1502 C C . ASN A 1 191 ? 20.440 -9.641 5.377 1.00 95.69 191 ASN A C 1
ATOM 1504 O O . ASN A 1 191 ? 20.193 -8.457 5.137 1.00 95.69 191 ASN A O 1
ATOM 1508 N N . LYS A 1 192 ? 20.168 -10.624 4.513 1.00 94.44 192 LYS A N 1
ATOM 1509 C CA . LYS A 1 192 ? 19.573 -10.373 3.197 1.00 94.44 192 LYS A CA 1
ATOM 1510 C C . LYS A 1 192 ? 18.144 -9.847 3.331 1.00 94.44 192 LYS A C 1
ATOM 1512 O O . LYS A 1 192 ? 17.369 -10.297 4.175 1.00 94.44 192 LYS A O 1
ATOM 1517 N N . VAL A 1 193 ? 17.788 -8.920 2.454 1.00 94.81 193 VAL A N 1
ATOM 1518 C CA . VAL A 1 193 ? 16.459 -8.315 2.357 1.00 94.81 193 VAL A CA 1
ATOM 1519 C C . VAL A 1 193 ? 15.783 -8.714 1.052 1.00 94.81 193 VAL A C 1
ATOM 1521 O O . VAL A 1 193 ? 16.421 -9.086 0.068 1.00 94.81 193 VAL A O 1
ATOM 1524 N N . SER A 1 194 ? 14.459 -8.629 1.039 1.00 93.44 194 SER A N 1
ATOM 1525 C CA . SER A 1 194 ? 13.648 -8.893 -0.145 1.00 93.44 194 SER A CA 1
ATOM 1526 C C . SER A 1 194 ? 13.187 -7.594 -0.797 1.00 93.44 194 SER A C 1
ATOM 1528 O O . SER A 1 194 ? 13.106 -6.548 -0.153 1.00 93.44 194 SER A O 1
ATOM 1530 N N . ILE A 1 195 ? 12.741 -7.683 -2.049 1.00 92.06 195 ILE A N 1
ATOM 1531 C CA . ILE A 1 195 ? 12.120 -6.559 -2.759 1.00 92.06 195 ILE A CA 1
ATOM 1532 C C . ILE A 1 195 ? 10.941 -5.948 -1.976 1.00 92.06 195 ILE A C 1
ATOM 1534 O O . ILE A 1 195 ? 10.695 -4.742 -2.006 1.00 92.06 195 ILE A O 1
ATOM 1538 N N . ARG A 1 196 ? 10.240 -6.774 -1.185 1.00 88.44 196 ARG A N 1
ATOM 1539 C CA . ARG A 1 196 ? 9.079 -6.362 -0.386 1.00 88.44 196 ARG A CA 1
ATOM 1540 C C . ARG A 1 196 ? 9.442 -5.403 0.743 1.00 88.44 196 ARG A C 1
ATOM 1542 O O . ARG A 1 196 ? 8.566 -4.661 1.183 1.00 88.44 196 ARG A O 1
ATOM 1549 N N . ASN A 1 197 ? 10.700 -5.390 1.189 1.00 90.44 197 ASN A N 1
ATOM 1550 C CA . ASN A 1 197 ? 11.186 -4.448 2.195 1.00 90.44 197 ASN A CA 1
ATOM 1551 C C . ASN A 1 197 ? 11.170 -3.001 1.669 1.00 90.44 197 ASN A C 1
ATOM 1553 O O . ASN A 1 197 ? 10.909 -2.082 2.441 1.00 90.44 197 ASN A O 1
ATOM 1557 N N . PHE A 1 198 ? 11.370 -2.809 0.361 1.00 91.94 198 PHE A N 1
ATOM 1558 C CA . PHE A 1 198 ? 11.412 -1.494 -0.296 1.00 91.94 198 PHE A CA 1
ATOM 1559 C C . PHE A 1 198 ? 10.052 -1.036 -0.821 1.00 91.94 198 PHE A C 1
ATOM 1561 O O . PHE A 1 198 ? 9.846 0.147 -1.066 1.00 91.94 198 PHE A O 1
ATOM 1568 N N . ARG A 1 199 ? 9.105 -1.974 -0.948 1.00 92.81 199 ARG A N 1
ATOM 1569 C CA . ARG A 1 199 ? 7.729 -1.738 -1.405 1.00 92.81 199 ARG A CA 1
ATOM 1570 C C . ARG A 1 199 ? 7.624 -1.019 -2.769 1.00 92.81 199 ARG A C 1
ATOM 1572 O O . ARG A 1 199 ? 6.834 -0.072 -2.878 1.00 92.81 199 ARG A O 1
ATOM 1579 N N . PRO A 1 200 ? 8.386 -1.433 -3.802 1.00 94.88 200 PRO A N 1
ATOM 1580 C CA . PRO A 1 200 ? 8.269 -0.837 -5.126 1.00 94.88 200 PRO A CA 1
ATOM 1581 C C . PRO A 1 200 ? 6.917 -1.164 -5.752 1.00 94.88 200 PRO A C 1
ATOM 1583 O O . PRO A 1 200 ? 6.322 -2.197 -5.462 1.00 94.88 200 PRO A O 1
ATOM 1586 N N . ASN A 1 201 ? 6.448 -0.294 -6.637 1.00 95.25 201 ASN A N 1
ATOM 1587 C CA . ASN A 1 201 ? 5.287 -0.564 -7.478 1.00 95.25 201 ASN A CA 1
ATOM 1588 C C . ASN A 1 201 ? 5.656 -1.421 -8.684 1.00 95.25 201 ASN A C 1
ATOM 1590 O O . ASN A 1 201 ? 4.877 -2.280 -9.087 1.00 95.25 201 ASN A O 1
ATOM 1594 N N . ILE A 1 202 ? 6.835 -1.169 -9.253 1.00 95.56 202 ILE A N 1
ATOM 1595 C CA . ILE A 1 202 ? 7.321 -1.823 -10.461 1.00 95.56 202 ILE A CA 1
ATOM 1596 C C . ILE A 1 202 ? 8.716 -2.359 -10.171 1.00 95.56 202 ILE A C 1
ATOM 1598 O O . ILE A 1 202 ? 9.583 -1.626 -9.695 1.00 95.56 202 ILE A O 1
ATOM 1602 N N . VAL A 1 203 ? 8.924 -3.634 -10.475 1.00 95.44 203 VAL A N 1
ATOM 1603 C CA . VAL A 1 203 ? 10.234 -4.280 -10.418 1.00 95.44 203 VAL A CA 1
ATOM 1604 C C . VAL A 1 203 ? 10.656 -4.634 -11.833 1.00 95.44 203 VAL A C 1
ATOM 1606 O O . VAL A 1 203 ? 9.844 -5.162 -12.599 1.00 95.44 203 VAL A O 1
ATOM 1609 N N . VAL A 1 204 ? 11.895 -4.322 -12.200 1.00 95.12 204 VAL A N 1
ATOM 1610 C CA . VAL A 1 204 ? 12.452 -4.611 -13.527 1.00 95.12 204 VAL A CA 1
ATOM 1611 C C . VAL A 1 204 ? 13.638 -5.565 -13.455 1.00 95.12 204 VAL A C 1
ATOM 1613 O O . VAL A 1 204 ? 14.460 -5.515 -12.547 1.00 95.12 204 VAL A O 1
ATOM 1616 N N . SER A 1 205 ? 13.729 -6.420 -14.465 1.00 92.44 205 SER A N 1
ATOM 1617 C CA . SER A 1 205 ? 14.787 -7.407 -14.667 1.00 92.44 205 SER A CA 1
ATOM 1618 C C . SER A 1 205 ? 15.515 -7.159 -15.988 1.00 92.44 205 SER A C 1
ATOM 1620 O O . SER A 1 205 ? 14.990 -6.492 -16.889 1.00 92.44 205 SER A O 1
ATOM 1622 N N . GLY A 1 206 ? 16.706 -7.745 -16.130 1.00 88.06 206 GLY A N 1
ATOM 1623 C CA . GLY A 1 206 ? 17.494 -7.672 -17.363 1.00 88.06 206 GLY A CA 1
ATOM 1624 C C . GLY A 1 206 ? 18.133 -6.303 -17.611 1.00 88.06 206 GLY A C 1
ATOM 1625 O O . GLY A 1 206 ? 18.253 -5.899 -18.767 1.00 88.06 206 GLY A O 1
ATOM 1626 N N . CYS A 1 207 ? 18.499 -5.599 -16.539 1.00 86.12 207 CYS A N 1
ATOM 1627 C CA . CYS A 1 207 ? 19.245 -4.346 -16.560 1.00 86.12 207 CYS A CA 1
ATOM 1628 C C . CYS A 1 207 ? 20.418 -4.409 -15.572 1.00 86.12 207 CYS A C 1
ATOM 1630 O O . CYS A 1 207 ? 20.405 -5.230 -14.656 1.00 86.12 207 CYS A O 1
ATOM 1632 N N . GLU A 1 208 ? 21.408 -3.537 -15.755 1.00 79.88 208 GLU A N 1
ATOM 1633 C CA . GLU A 1 208 ? 22.507 -3.371 -14.797 1.00 79.88 208 GLU A CA 1
ATOM 1634 C C . GLU A 1 208 ? 22.000 -2.780 -13.466 1.00 79.88 208 GLU A C 1
ATOM 1636 O O . GLU A 1 208 ? 20.957 -2.109 -13.457 1.00 79.88 208 GLU A O 1
ATOM 1641 N N . PRO A 1 209 ? 22.722 -2.975 -12.346 1.00 72.75 209 PRO A N 1
ATOM 1642 C CA . PRO A 1 209 ? 22.401 -2.315 -11.085 1.00 72.75 209 PRO A CA 1
ATOM 1643 C C . PRO A 1 209 ? 22.285 -0.796 -11.260 1.00 72.75 209 PRO A C 1
ATOM 1645 O O . PRO A 1 209 ? 23.095 -0.166 -11.942 1.00 72.75 209 PRO A O 1
ATOM 1648 N N . PHE A 1 210 ? 21.273 -0.206 -10.629 1.00 79.12 210 PHE A N 1
ATOM 1649 C CA . PHE A 1 210 ? 20.950 1.224 -10.655 1.00 79.12 210 PHE A CA 1
ATOM 1650 C C . PHE A 1 210 ? 20.577 1.794 -12.031 1.00 79.12 210 PHE A C 1
ATOM 1652 O O . PHE A 1 210 ? 20.400 3.009 -12.153 1.00 79.12 210 PHE A O 1
ATOM 1659 N N . ALA A 1 211 ? 20.404 0.963 -13.066 1.00 73.75 211 ALA A N 1
ATOM 1660 C CA . ALA A 1 211 ? 19.970 1.421 -14.387 1.00 73.75 211 ALA A CA 1
ATOM 1661 C C . ALA A 1 211 ? 18.626 2.171 -14.335 1.00 73.75 211 ALA A C 1
ATOM 1663 O O . ALA A 1 211 ? 18.394 3.070 -15.144 1.00 73.75 211 ALA A O 1
ATOM 1664 N N . GLU A 1 212 ? 17.773 1.875 -13.349 1.00 72.38 212 GLU A N 1
ATOM 1665 C CA . GLU A 1 212 ? 16.527 2.598 -13.104 1.00 72.38 212 GLU A CA 1
ATOM 1666 C C . GLU A 1 212 ? 16.736 4.102 -12.861 1.00 72.38 212 GLU A C 1
ATOM 1668 O O . GLU A 1 212 ? 15.884 4.892 -13.264 1.00 72.38 212 GLU A O 1
ATOM 1673 N N . MET A 1 213 ? 17.879 4.516 -12.297 1.00 72.69 213 MET A N 1
ATOM 1674 C CA . MET A 1 213 ? 18.194 5.924 -12.014 1.00 72.69 213 MET A CA 1
ATOM 1675 C C . MET A 1 213 ? 18.584 6.715 -13.268 1.00 72.69 213 MET A C 1
ATOM 1677 O O . MET A 1 213 ? 18.429 7.931 -13.295 1.00 72.69 213 MET A O 1
ATOM 1681 N N . TYR A 1 214 ? 19.062 6.027 -14.308 1.00 61.78 214 TYR A N 1
ATOM 1682 C CA . TYR A 1 214 ? 19.509 6.618 -15.574 1.00 61.78 214 TYR A CA 1
ATOM 1683 C C . TYR A 1 214 ? 18.460 6.502 -16.684 1.00 61.78 214 TYR A C 1
ATOM 1685 O O . TYR A 1 214 ? 18.761 6.759 -17.851 1.00 61.78 214 TYR A O 1
ATOM 1693 N N . SER A 1 215 ? 17.224 6.132 -16.329 1.00 56.41 215 SER A N 1
ATOM 1694 C CA . SER A 1 215 ? 16.060 6.097 -17.227 1.00 56.41 215 SER A CA 1
ATOM 1695 C C . SER A 1 215 ? 15.580 7.513 -17.564 1.00 56.41 215 SER A C 1
ATOM 1697 O O . SER A 1 215 ? 14.397 7.838 -17.443 1.00 56.41 215 SER A O 1
ATOM 1699 N N . ASP A 1 216 ? 16.510 8.389 -17.927 1.00 47.41 216 ASP A N 1
ATOM 1700 C CA . ASP A 1 216 ? 16.200 9.754 -18.282 1.00 47.41 216 ASP A CA 1
ATOM 1701 C C . ASP A 1 216 ? 15.474 9.734 -19.626 1.00 47.41 216 ASP A C 1
ATOM 1703 O O . ASP A 1 216 ? 15.956 9.188 -20.627 1.00 47.41 216 ASP A O 1
ATOM 1707 N N . HIS A 1 217 ? 14.267 10.287 -19.642 1.00 51.91 217 HIS A N 1
ATOM 1708 C CA . HIS A 1 217 ? 13.484 10.434 -20.860 1.00 51.91 217 HIS A CA 1
ATOM 1709 C C . HIS A 1 217 ? 14.057 11.602 -21.657 1.00 51.91 217 HIS A C 1
ATOM 1711 O O . HIS A 1 217 ? 13.423 12.645 -21.730 1.00 51.91 217 HIS A O 1
ATOM 1717 N N . GLY A 1 218 ? 15.257 11.426 -22.223 1.00 37.88 218 GLY A N 1
ATOM 1718 C CA . GLY A 1 218 ? 15.865 12.296 -23.233 1.00 37.88 218 GLY A CA 1
ATOM 1719 C C . GLY A 1 218 ? 15.470 13.770 -23.123 1.00 37.88 218 GLY A C 1
ATOM 1720 O O . GLY A 1 218 ? 14.893 14.313 -24.065 1.00 37.88 218 GLY A O 1
ATOM 1721 N N . GLY A 1 219 ? 15.732 14.387 -21.969 1.00 33.94 219 GLY A N 1
ATOM 1722 C CA . GLY A 1 219 ? 15.532 15.811 -21.737 1.00 33.94 219 GLY A CA 1
ATOM 1723 C C . GLY A 1 219 ? 16.702 16.608 -22.300 1.00 33.94 219 GLY A C 1
ATOM 1724 O O . GLY A 1 219 ? 17.602 16.998 -21.565 1.00 33.94 219 GLY A O 1
ATOM 1725 N N . SER A 1 220 ? 16.680 16.827 -23.614 1.00 32.97 220 SER A N 1
ATOM 1726 C CA . SER A 1 220 ? 17.465 17.846 -24.326 1.00 32.97 220 SER A CA 1
ATOM 1727 C C . SER A 1 220 ? 16.624 18.455 -25.435 1.00 32.97 220 SER A C 1
ATOM 1729 O O . SER A 1 220 ? 16.144 17.658 -26.291 1.00 32.97 220 SER A O 1
#

Foldseek 3Di:
DVVVVVVVVVVVVVVVVVVVVVVVCVVVVVPPPPPDDDAFAWPWFWAAQEAQEATDTDPDFDQDQLGTHDDLGDHNQKFKAFPVQETDHCVNQVQRNQWDWDDDDQWIWTDGPPADIDTFGVPADPPFDWDWHADPNDTFIWGWSDVVQQVRVCVSSVDPTTMTMTGTSHSDDAFEAEPQQLVVVQVVDPDRDDPVVVPGRTYTYDHHHPVVVVPDPPPD

Radius of gyration: 27.23 Å; chains: 1; bounding box: 49×52×97 Å

InterPro domains:
  IPR005302 Molybdenum cofactor sulfurase, C-terminal [PF03473] (169-212)
  IPR005302 Molybdenum cofactor sulfurase, C-terminal [PS51340] (145-220)
  IPR005303 Molybdenum cofactor sulfurase, middle domain [PF03476] (40-158)

Organism: Aquarana catesbeiana (NCBI:txid8400)